Protein AF-A0A968M479-F1 (afdb_monomer)

Solvent-accessible surface area (backbone atoms only — not comparable to full-atom values): 13996 Å² total; per-residue (Å²): 108,70,64,60,54,50,51,29,62,75,61,73,45,48,60,78,54,49,51,58,53,49,48,51,56,49,46,73,64,51,78,85,56,51,74,67,57,52,49,54,53,50,51,52,52,52,53,43,51,51,50,49,62,70,37,57,86,63,42,90,54,53,74,70,47,43,50,51,51,45,53,49,45,50,49,28,36,75,69,59,30,69,79,51,29,48,38,62,49,42,49,50,53,47,54,54,70,72,57,70,92,82,65,82,79,74,77,87,57,55,58,63,55,51,48,42,52,47,53,51,46,49,52,40,47,52,48,29,67,70,70,68,47,79,69,48,58,53,41,40,29,41,36,53,15,31,52,47,22,39,50,52,50,55,52,48,48,70,75,39,70,88,73,73,43,72,68,58,51,51,50,43,37,52,50,23,37,44,50,24,42,51,64,52,48,53,53,44,42,73,72,68,48,59,60,69,60,50,51,50,54,50,52,52,42,46,52,50,32,46,51,53,33,50,52,48,49,53,52,49,57,66,59,58,44,85,91,51,97,62,68,80,59,74,61,62,58,41,50,51,50,39,52,51,34,52,59,55,35,70,67,60,130

Structure (mmCIF, N/CA/C/O backbone):
data_AF-A0A968M479-F1
#
_entry.id   AF-A0A968M479-F1
#
loop_
_atom_site.group_PDB
_atom_site.id
_atom_site.type_symbol
_atom_site.label_atom_id
_atom_site.label_alt_id
_atom_site.label_comp_id
_atom_site.label_asym_id
_atom_site.label_entity_id
_atom_site.label_seq_id
_atom_site.pdbx_PDB_ins_code
_atom_site.Cartn_x
_atom_site.Cartn_y
_atom_site.Cartn_z
_atom_site.occupancy
_atom_site.B_iso_or_equiv
_atom_site.auth_seq_id
_atom_site.auth_comp_id
_atom_site.auth_asym_id
_atom_site.auth_atom_id
_atom_site.pdbx_PDB_model_num
ATOM 1 N N . MET A 1 1 ? 22.202 -24.954 18.495 1.00 49.69 1 MET A N 1
ATOM 2 C CA . MET A 1 1 ? 22.828 -23.645 18.189 1.00 49.69 1 MET A CA 1
ATOM 3 C C . MET A 1 1 ? 23.236 -23.497 16.730 1.00 49.69 1 MET A C 1
ATOM 5 O O . MET A 1 1 ? 22.797 -22.537 16.121 1.00 49.69 1 MET A O 1
ATOM 9 N N . LEU A 1 2 ? 24.000 -24.426 16.142 1.00 41.19 2 LEU A N 1
ATOM 10 C CA . LEU A 1 2 ? 24.358 -24.362 14.713 1.00 41.19 2 LEU A CA 1
ATOM 11 C C . LEU A 1 2 ? 23.140 -24.373 13.775 1.00 41.19 2 LEU A C 1
ATOM 13 O O . LEU A 1 2 ? 23.138 -23.623 12.814 1.00 41.19 2 LEU A O 1
ATOM 17 N N . VAL A 1 3 ? 22.081 -25.127 14.095 1.00 47.94 3 VAL A N 1
ATOM 18 C CA . VAL A 1 3 ? 20.828 -25.144 13.312 1.00 47.94 3 VAL A CA 1
ATOM 19 C C . VAL A 1 3 ? 20.090 -23.799 13.365 1.00 47.94 3 VAL A C 1
ATOM 21 O O . VAL A 1 3 ? 19.712 -23.304 12.319 1.00 47.94 3 VAL A O 1
ATOM 24 N N . MET A 1 4 ? 19.994 -23.142 14.528 1.00 46.22 4 MET A N 1
ATOM 25 C CA . MET A 1 4 ? 19.415 -21.787 14.645 1.00 46.22 4 MET A CA 1
ATOM 26 C C . MET A 1 4 ? 20.274 -20.710 13.962 1.00 46.22 4 MET A C 1
ATOM 28 O O . MET A 1 4 ? 19.745 -19.750 13.412 1.00 46.22 4 MET A O 1
ATOM 32 N N . LEU A 1 5 ? 21.603 -20.860 13.976 1.00 45.34 5 LEU A N 1
ATOM 33 C CA . LEU A 1 5 ? 22.515 -20.004 13.209 1.00 45.34 5 LEU A CA 1
ATOM 34 C C . LEU A 1 5 ? 22.355 -20.230 11.699 1.00 45.34 5 LEU A C 1
ATOM 36 O O . LEU A 1 5 ? 22.373 -19.267 10.944 1.00 45.34 5 LEU A O 1
ATOM 40 N N . PHE A 1 6 ? 22.156 -21.473 11.259 1.00 42.75 6 PHE A N 1
ATOM 41 C CA . PHE A 1 6 ? 21.906 -21.814 9.856 1.00 42.75 6 PHE A CA 1
ATOM 42 C C . PHE A 1 6 ? 20.527 -21.352 9.371 1.00 42.75 6 PHE A C 1
ATOM 44 O O . PHE A 1 6 ? 20.414 -20.836 8.263 1.00 42.75 6 PHE A O 1
ATOM 51 N N . GLU A 1 7 ? 19.499 -21.472 10.206 1.00 43.00 7 GLU A N 1
ATOM 52 C CA . GLU A 1 7 ? 18.138 -20.992 9.944 1.00 43.00 7 GLU A CA 1
ATOM 53 C C . GLU A 1 7 ? 18.107 -19.453 9.906 1.00 43.00 7 GLU A C 1
ATOM 55 O O . GLU A 1 7 ? 17.615 -18.854 8.949 1.00 43.00 7 GLU A O 1
ATOM 60 N N . GLY A 1 8 ? 18.821 -18.801 10.832 1.00 40.16 8 GLY A N 1
ATOM 61 C CA . GLY A 1 8 ? 19.098 -17.365 10.787 1.00 40.16 8 GLY A CA 1
ATOM 62 C C . GLY A 1 8 ? 19.916 -16.926 9.564 1.00 40.16 8 GLY A C 1
ATOM 63 O O . GLY A 1 8 ? 19.761 -15.805 9.099 1.00 40.16 8 GLY A O 1
ATOM 64 N N . VAL A 1 9 ? 20.752 -17.778 8.971 1.00 42.38 9 VAL A N 1
ATOM 65 C CA . VAL A 1 9 ? 21.439 -17.470 7.701 1.00 42.38 9 VAL A CA 1
ATOM 66 C C . VAL A 1 9 ? 20.509 -17.671 6.495 1.00 42.38 9 VAL A C 1
ATOM 68 O O . VAL A 1 9 ? 20.614 -16.918 5.525 1.00 42.38 9 VAL A O 1
ATOM 71 N N . ALA A 1 10 ? 19.547 -18.596 6.571 1.00 44.44 10 ALA A N 1
ATOM 72 C CA . ALA A 1 10 ? 18.569 -18.860 5.514 1.00 44.44 10 ALA A CA 1
ATOM 73 C C . ALA A 1 10 ? 17.525 -17.731 5.349 1.00 44.44 10 ALA A C 1
ATOM 75 O O . ALA A 1 10 ? 17.105 -17.465 4.222 1.00 44.44 10 ALA A O 1
ATOM 76 N N . TRP A 1 11 ? 17.182 -17.005 6.425 1.00 45.50 11 TRP A N 1
ATOM 77 C CA . TRP A 1 11 ? 16.314 -15.806 6.415 1.00 45.50 11 TRP A CA 1
ATOM 78 C C . TRP A 1 11 ? 16.993 -14.511 6.936 1.00 45.50 11 TRP A C 1
ATOM 80 O O . TRP A 1 11 ? 16.339 -13.525 7.281 1.00 45.50 11 TRP A O 1
ATOM 90 N N . ARG A 1 12 ? 18.334 -14.451 6.952 1.00 55.72 12 ARG A N 1
ATOM 91 C CA . ARG A 1 12 ? 19.132 -13.286 7.422 1.00 55.72 12 ARG A CA 1
ATOM 92 C C . ARG A 1 12 ? 18.811 -12.792 8.851 1.00 55.72 12 ARG A C 1
ATOM 94 O O . ARG A 1 12 ? 19.073 -11.633 9.165 1.00 55.72 12 ARG A O 1
ATOM 101 N N . GLY A 1 13 ? 18.273 -13.643 9.723 1.00 53.41 13 GLY A N 1
ATOM 102 C CA . GLY A 1 13 ? 18.090 -13.367 11.150 1.00 53.41 13 GLY A CA 1
ATOM 103 C C . GLY A 1 13 ? 16.899 -12.468 11.477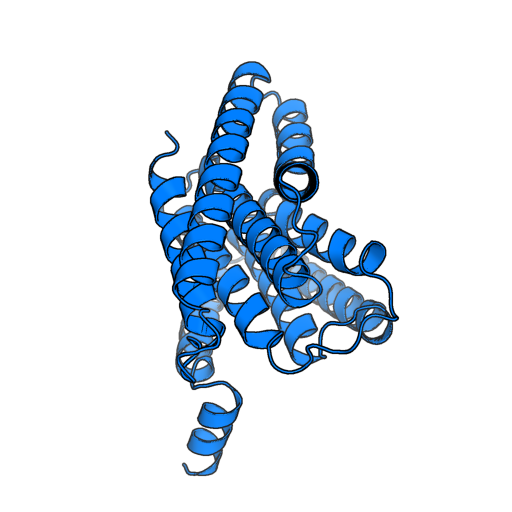 1.00 53.41 13 GLY A C 1
ATOM 104 O O . GLY A 1 13 ? 16.771 -12.044 12.624 1.00 53.41 13 GLY A O 1
ATOM 105 N N . LEU A 1 14 ? 16.025 -12.189 10.501 1.00 56.22 14 LEU A N 1
ATOM 106 C CA . LEU A 1 14 ? 14.784 -11.442 10.726 1.00 56.22 14 LEU A CA 1
ATOM 107 C C . LEU A 1 14 ? 13.873 -12.163 11.730 1.00 56.22 14 LEU A C 1
ATOM 109 O O . LEU A 1 14 ? 13.234 -11.532 12.561 1.00 56.22 14 LEU A O 1
ATOM 113 N N . ASP A 1 15 ? 13.845 -13.481 11.682 1.00 58.25 15 ASP A N 1
ATOM 114 C CA . ASP A 1 15 ? 12.973 -14.394 12.418 1.00 58.25 15 ASP A CA 1
ATOM 115 C C . ASP A 1 15 ? 13.086 -14.134 13.927 1.00 58.25 15 ASP A C 1
ATOM 117 O O . ASP A 1 15 ? 12.085 -14.040 14.631 1.00 58.25 15 ASP A O 1
ATOM 121 N N . ASN A 1 16 ? 14.305 -13.866 14.405 1.00 61.38 16 ASN A N 1
ATOM 122 C CA . ASN A 1 16 ? 14.592 -13.553 15.806 1.00 61.38 16 ASN A CA 1
ATOM 123 C C . ASN A 1 16 ? 14.039 -12.195 16.267 1.00 61.38 16 ASN A C 1
ATOM 125 O O . ASN A 1 16 ? 13.874 -11.987 17.466 1.00 61.38 16 ASN A O 1
ATOM 129 N N . LEU A 1 17 ? 13.752 -11.272 15.344 1.00 63.22 17 LEU A N 1
ATOM 130 C CA . LEU A 1 17 ? 13.090 -9.997 15.631 1.00 63.22 17 LEU A CA 1
ATOM 131 C C . LEU A 1 17 ? 11.572 -10.096 15.424 1.00 63.22 17 LEU A C 1
ATOM 133 O O . LEU A 1 17 ? 10.798 -9.603 16.242 1.00 63.22 17 LEU A O 1
ATOM 137 N N . PHE A 1 18 ? 11.141 -10.747 14.341 1.00 63.97 18 PHE A N 1
ATOM 138 C CA . PHE A 1 18 ? 9.732 -10.850 13.969 1.00 63.97 18 PHE A CA 1
ATOM 139 C C . PHE A 1 18 ? 8.947 -11.801 14.873 1.00 63.97 18 PHE A C 1
ATOM 141 O O . PHE A 1 18 ? 7.784 -11.517 15.147 1.00 63.97 18 PHE A O 1
ATOM 148 N N . ILE A 1 19 ? 9.554 -12.881 15.380 1.00 69.81 19 ILE A N 1
ATOM 149 C CA . ILE A 1 19 ? 8.864 -13.818 16.275 1.00 69.81 19 ILE A CA 1
ATOM 150 C C . ILE A 1 19 ? 8.494 -13.140 17.605 1.00 69.81 19 ILE A C 1
ATOM 152 O O . ILE A 1 19 ? 7.309 -13.162 17.935 1.00 69.81 19 ILE A O 1
ATOM 156 N N . PRO A 1 20 ? 9.404 -12.484 18.357 1.00 67.50 20 PRO A N 1
ATOM 157 C CA . PRO A 1 20 ? 9.029 -11.823 19.609 1.00 67.50 20 PRO A CA 1
ATOM 158 C C . PRO A 1 20 ? 8.087 -10.637 19.394 1.00 67.50 20 PRO A C 1
ATOM 160 O O . PRO A 1 20 ? 7.096 -10.510 20.110 1.00 67.50 20 PRO A O 1
ATOM 163 N N . LEU A 1 21 ? 8.356 -9.793 18.389 1.00 65.31 21 LEU A N 1
ATOM 164 C CA . LEU A 1 21 ? 7.539 -8.610 18.108 1.00 65.31 21 LEU A CA 1
ATOM 165 C C . LEU A 1 21 ? 6.131 -9.004 17.640 1.00 65.31 21 LEU A C 1
ATOM 167 O O . LEU A 1 21 ? 5.136 -8.483 18.137 1.00 65.31 21 LEU A O 1
ATOM 171 N N . GLY A 1 22 ? 6.049 -9.960 16.713 1.00 66.88 22 GLY A N 1
ATOM 172 C CA . GLY A 1 22 ? 4.792 -10.507 16.217 1.00 66.88 22 GLY A CA 1
ATOM 173 C C . GLY A 1 22 ? 4.012 -11.217 17.318 1.00 66.88 22 GLY A C 1
ATOM 174 O O . GLY A 1 22 ? 2.819 -10.970 17.462 1.00 66.88 22 GLY A O 1
ATOM 175 N N . SER A 1 23 ? 4.681 -12.025 18.145 1.00 71.81 23 SER A N 1
ATOM 176 C CA . SER A 1 23 ? 4.041 -12.711 19.274 1.00 71.81 23 SER A CA 1
ATOM 177 C C . SER A 1 23 ? 3.514 -11.723 20.306 1.00 71.81 23 SER A C 1
ATOM 179 O O . SER A 1 23 ? 2.381 -11.877 20.741 1.00 71.81 23 SER A O 1
ATOM 181 N N . HIS A 1 24 ? 4.277 -10.684 20.662 1.00 75.69 24 HIS A N 1
ATOM 182 C CA . HIS A 1 24 ? 3.805 -9.640 21.571 1.00 75.69 24 HIS A CA 1
ATOM 183 C C . HIS A 1 24 ? 2.602 -8.899 20.983 1.00 75.69 24 HIS A C 1
ATOM 185 O O . HIS A 1 24 ? 1.604 -8.731 21.675 1.00 75.69 24 HIS A O 1
ATOM 191 N N . LEU A 1 25 ? 2.663 -8.461 19.720 1.00 69.88 25 LEU A N 1
ATOM 192 C CA . LEU A 1 25 ? 1.545 -7.762 19.075 1.00 69.88 25 LEU A CA 1
ATOM 193 C C . LEU A 1 25 ? 0.285 -8.630 19.039 1.00 69.88 25 LEU A C 1
ATOM 195 O O . LEU A 1 25 ? -0.798 -8.143 19.345 1.00 69.88 25 LEU A O 1
ATOM 199 N N . LEU A 1 26 ? 0.428 -9.912 18.700 1.00 70.69 26 LEU A N 1
ATOM 200 C CA . LEU A 1 26 ? -0.673 -10.869 18.684 1.00 70.69 26 LEU A CA 1
ATOM 201 C C . LEU A 1 26 ? -1.215 -11.132 20.092 1.00 70.69 26 LEU A C 1
ATOM 203 O O . LEU A 1 26 ? -2.418 -11.051 20.295 1.00 70.69 26 LEU A O 1
ATOM 207 N N . LEU A 1 27 ? -0.358 -11.376 21.083 1.00 71.50 27 LEU A N 1
ATOM 208 C CA . LEU A 1 27 ? -0.775 -11.581 22.474 1.00 71.50 27 LEU A CA 1
ATOM 209 C C . LEU A 1 27 ? -1.516 -10.361 23.026 1.00 71.50 27 LEU A C 1
ATOM 211 O O . LEU A 1 27 ? -2.599 -10.516 23.579 1.00 71.50 27 LEU A O 1
ATOM 215 N N . SER A 1 28 ? -0.998 -9.151 22.804 1.00 68.94 28 SER A N 1
ATOM 216 C CA . SER A 1 28 ? -1.687 -7.907 23.174 1.00 68.94 28 SER A CA 1
ATOM 217 C C . SER A 1 28 ? -3.014 -7.721 22.439 1.00 68.94 28 SER A C 1
ATOM 219 O O . SER A 1 28 ? -3.904 -7.052 22.947 1.00 68.94 28 SER A O 1
ATOM 221 N N . LEU A 1 29 ? -3.156 -8.301 21.246 1.00 69.50 29 LEU A N 1
ATOM 222 C CA . LEU A 1 29 ? -4.406 -8.308 20.494 1.00 69.50 29 LEU A CA 1
ATOM 223 C C . LEU A 1 29 ? -5.387 -9.397 20.942 1.00 69.50 29 LEU A C 1
ATOM 225 O O . LEU A 1 29 ? -6.532 -9.307 20.527 1.00 69.50 29 LEU A O 1
ATOM 229 N N . TYR A 1 30 ? -4.973 -10.424 21.690 1.00 72.81 30 TYR A N 1
ATOM 230 C CA . TYR A 1 30 ? -5.835 -11.561 22.054 1.00 72.81 30 TYR A CA 1
ATOM 231 C C . TYR A 1 30 ? -6.173 -11.636 23.544 1.00 72.81 30 TYR A C 1
ATOM 233 O O . TYR A 1 30 ? -7.190 -12.231 23.884 1.00 72.81 30 TYR A O 1
ATOM 241 N N . LEU A 1 31 ? -5.334 -11.083 24.426 1.00 72.50 31 LEU A N 1
ATOM 242 C CA . LEU A 1 31 ? -5.439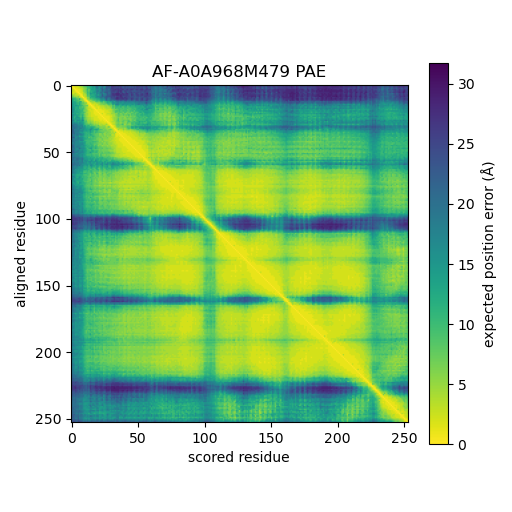 -11.300 25.874 1.00 72.50 31 LEU A CA 1
ATOM 243 C C . LEU A 1 31 ? -6.738 -10.768 26.498 1.00 72.50 31 LEU A C 1
ATOM 245 O O . LEU A 1 31 ? -7.239 -11.392 27.427 1.00 72.50 31 LEU A O 1
ATOM 249 N N . ASP A 1 32 ? -7.304 -9.693 25.948 1.00 72.00 32 ASP A N 1
ATOM 250 C CA . ASP A 1 32 ? -8.496 -9.028 26.496 1.00 72.00 32 ASP A CA 1
ATOM 251 C C . ASP A 1 32 ? -9.711 -9.084 25.547 1.00 72.00 32 ASP A C 1
ATOM 253 O O . ASP A 1 32 ? -10.695 -8.368 25.733 1.00 72.00 32 ASP A O 1
ATOM 257 N N . GLU A 1 33 ? -9.649 -9.907 24.496 1.00 75.94 33 GLU A N 1
ATOM 258 C CA . GLU A 1 33 ? -10.678 -9.923 23.454 1.00 75.94 33 GLU A CA 1
ATOM 259 C C . GLU A 1 33 ? -11.877 -10.813 23.780 1.00 75.94 33 GLU A C 1
ATOM 261 O O . GLU A 1 33 ? -11.786 -11.876 24.396 1.00 75.94 33 GLU A O 1
ATOM 266 N N . THR A 1 34 ? -13.031 -10.390 23.274 1.00 84.25 34 THR A N 1
ATOM 267 C CA . THR A 1 34 ? -14.283 -11.141 23.396 1.00 84.25 34 THR A CA 1
ATOM 268 C C . THR A 1 34 ? -14.277 -12.403 22.521 1.00 84.25 34 THR A C 1
ATOM 270 O O . THR A 1 34 ? -13.586 -12.490 21.503 1.00 84.25 34 THR A O 1
ATOM 273 N N . VAL A 1 35 ? -15.113 -13.388 22.873 1.00 83.88 35 VAL A N 1
ATOM 274 C CA . VAL A 1 35 ? -15.294 -14.628 22.085 1.00 83.88 35 VAL A CA 1
ATOM 275 C C . VAL A 1 35 ? -15.730 -14.329 20.643 1.00 83.88 35 VAL A C 1
ATOM 277 O O . VAL A 1 35 ? -15.308 -15.003 19.699 1.00 83.88 35 VAL A O 1
ATOM 280 N N . GLU A 1 36 ? -16.543 -13.288 20.453 1.00 83.62 36 GLU A N 1
ATOM 281 C CA . GLU A 1 36 ? -16.975 -12.831 19.131 1.00 83.62 36 GLU A CA 1
ATOM 282 C C . GLU A 1 36 ? -15.791 -12.325 18.296 1.00 83.62 36 GLU A C 1
ATOM 284 O O . GLU A 1 36 ? -15.600 -12.762 17.157 1.00 83.62 36 GLU A O 1
ATOM 289 N N . ALA A 1 37 ? -14.940 -11.475 18.875 1.00 79.75 37 ALA A N 1
ATOM 290 C CA . ALA A 1 37 ? -13.738 -10.990 18.207 1.00 79.75 37 ALA A CA 1
ATOM 291 C C . ALA A 1 37 ? -12.784 -12.142 17.852 1.00 79.75 37 ALA A C 1
ATOM 293 O O . ALA A 1 37 ? -12.266 -12.194 16.734 1.00 79.75 37 ALA A O 1
ATOM 294 N N . LEU A 1 38 ? -12.605 -13.121 18.745 1.00 81.81 38 LEU A N 1
ATOM 295 C CA . LEU A 1 38 ? -11.823 -14.328 18.452 1.00 81.81 38 LEU A CA 1
ATOM 296 C C . LEU A 1 38 ? -12.380 -15.111 17.253 1.00 81.81 38 LEU A C 1
ATOM 298 O O . LEU A 1 38 ? -11.609 -15.599 16.425 1.00 81.81 38 LEU A O 1
ATOM 302 N N . THR A 1 39 ? -13.705 -15.193 17.124 1.00 86.44 39 THR A N 1
ATOM 303 C CA . THR A 1 39 ? -14.368 -15.898 16.018 1.00 86.44 39 THR A CA 1
ATOM 304 C C . THR A 1 39 ? -14.092 -15.216 14.677 1.00 86.44 39 THR A C 1
ATOM 306 O O . THR A 1 39 ? -13.713 -15.885 13.712 1.00 86.44 39 THR A O 1
ATOM 309 N N . TRP A 1 40 ? -14.188 -13.884 14.612 1.00 82.56 40 TRP A N 1
ATOM 310 C CA . TRP A 1 40 ? -13.837 -13.127 13.403 1.00 82.56 40 TRP A CA 1
ATOM 311 C C . TRP A 1 40 ? -12.368 -13.285 13.018 1.00 82.56 40 TRP A C 1
ATOM 313 O O . TRP A 1 40 ? -12.040 -13.432 11.838 1.00 82.56 40 TRP A O 1
ATOM 323 N N . ARG A 1 41 ? -11.477 -13.308 14.011 1.00 81.06 41 ARG A N 1
ATOM 324 C CA . ARG A 1 41 ? -10.041 -13.508 13.794 1.00 81.06 41 ARG A CA 1
ATOM 325 C C . ARG A 1 41 ? -9.740 -14.917 13.280 1.00 81.06 41 ARG A C 1
ATOM 327 O O . ARG A 1 41 ? -8.924 -15.053 12.371 1.00 81.06 41 ARG A O 1
ATOM 334 N N . LEU A 1 42 ? -10.423 -15.943 13.794 1.00 81.06 42 LEU A N 1
ATOM 335 C CA . LEU A 1 42 ? -10.334 -17.314 13.282 1.00 81.06 42 LEU A CA 1
ATOM 336 C C . LEU A 1 42 ? -10.821 -17.396 11.831 1.00 81.06 42 LEU A C 1
ATOM 338 O O . LEU A 1 42 ? -10.131 -17.967 10.986 1.00 81.06 42 LEU A O 1
ATOM 342 N N . LEU A 1 43 ? -11.970 -16.787 11.528 1.00 87.00 43 LEU A N 1
ATOM 343 C CA . LEU A 1 43 ? -12.510 -16.738 10.171 1.00 87.00 43 LEU A CA 1
ATOM 344 C C . LEU A 1 43 ? -11.521 -16.067 9.208 1.00 87.00 43 LEU A C 1
ATOM 346 O O . LEU A 1 43 ? -11.250 -16.599 8.133 1.00 87.00 43 LEU A O 1
ATOM 350 N N . ALA A 1 44 ? -10.933 -14.937 9.608 1.00 82.25 44 ALA A N 1
ATOM 351 C CA . ALA A 1 44 ? -9.923 -14.244 8.816 1.00 82.25 44 ALA A CA 1
ATOM 352 C C . ALA A 1 44 ? -8.700 -15.135 8.539 1.00 82.25 44 ALA A C 1
ATOM 354 O O . ALA A 1 44 ? -8.229 -15.190 7.402 1.00 82.25 44 ALA A O 1
ATOM 355 N N . THR A 1 45 ? -8.225 -15.884 9.538 1.00 79.25 45 THR A N 1
ATOM 356 C CA . THR A 1 45 ? -7.135 -16.856 9.363 1.00 79.25 45 THR A CA 1
ATOM 357 C C . THR A 1 45 ? -7.513 -17.958 8.371 1.00 79.25 45 THR A C 1
ATOM 359 O O . THR A 1 45 ? -6.727 -18.269 7.478 1.00 79.25 45 THR A O 1
ATOM 362 N N . VAL A 1 46 ? -8.724 -18.518 8.465 1.00 83.06 46 VAL A N 1
ATOM 363 C CA . VAL A 1 46 ? -9.216 -19.534 7.516 1.00 83.06 46 VAL A CA 1
ATOM 364 C C . VAL A 1 46 ? -9.264 -18.976 6.092 1.00 83.06 46 VAL A C 1
ATOM 366 O O . VAL A 1 46 ? -8.759 -19.616 5.169 1.00 83.06 46 VAL A O 1
ATOM 369 N N . VAL A 1 47 ? -9.803 -17.767 5.906 1.00 86.50 47 VAL A N 1
ATOM 370 C CA . VAL A 1 47 ? -9.843 -17.083 4.602 1.00 86.50 47 VAL A CA 1
ATOM 371 C C . VAL A 1 47 ? -8.438 -16.912 4.029 1.00 86.50 47 VAL A C 1
ATOM 373 O O . VAL A 1 47 ? -8.225 -17.145 2.841 1.00 86.50 47 VAL A O 1
ATOM 376 N N . LEU A 1 48 ? -7.462 -16.565 4.864 1.00 79.69 48 LEU A N 1
ATOM 377 C CA . LEU A 1 48 ? -6.065 -16.419 4.464 1.00 79.69 48 LEU A CA 1
ATOM 378 C C . LEU A 1 48 ? -5.391 -17.727 4.069 1.00 79.69 48 LEU A C 1
ATOM 380 O O . LEU A 1 48 ? -4.649 -17.754 3.087 1.00 79.69 48 LEU A O 1
ATOM 384 N N . VAL A 1 49 ? -5.666 -18.814 4.789 1.00 75.88 49 VAL A N 1
ATOM 385 C CA . VAL A 1 49 ? -5.183 -20.149 4.418 1.00 75.88 49 VAL A CA 1
ATOM 386 C C . VAL A 1 49 ? -5.780 -20.563 3.075 1.00 75.88 49 VAL A C 1
ATOM 388 O O . VAL A 1 49 ? -5.043 -20.978 2.182 1.00 75.88 49 VAL A O 1
ATOM 391 N N . VAL A 1 50 ? -7.090 -20.388 2.881 1.00 84.75 50 VAL A N 1
ATOM 392 C CA . VAL A 1 50 ? -7.754 -20.672 1.598 1.00 84.75 50 VAL A CA 1
ATOM 393 C C . VAL A 1 50 ? -7.168 -19.811 0.479 1.00 84.75 50 VAL A C 1
ATOM 395 O O . VAL A 1 50 ? -6.846 -20.330 -0.589 1.00 84.75 50 VAL A O 1
ATOM 398 N N . PHE A 1 51 ? -6.966 -18.517 0.728 1.00 83.94 51 PHE A N 1
ATOM 399 C CA . PHE A 1 51 ? -6.319 -17.600 -0.205 1.00 83.94 51 PHE A CA 1
ATOM 400 C C . PHE A 1 51 ? -4.932 -18.108 -0.612 1.00 83.94 51 PHE A C 1
ATOM 402 O O . PHE A 1 51 ? -4.669 -18.267 -1.805 1.00 83.94 51 PHE A O 1
ATOM 409 N N . ALA A 1 52 ? -4.075 -18.440 0.359 1.00 76.56 52 ALA A N 1
ATOM 410 C CA . ALA A 1 52 ? -2.737 -18.958 0.100 1.00 76.56 52 ALA A CA 1
ATOM 411 C C . ALA A 1 52 ? -2.788 -20.267 -0.701 1.00 76.56 52 ALA A C 1
ATOM 413 O O . ALA A 1 52 ? -2.072 -20.400 -1.688 1.00 76.56 52 ALA A O 1
ATOM 414 N N . LEU A 1 53 ? -3.676 -21.203 -0.355 1.00 78.50 53 LEU A N 1
ATOM 415 C CA . LEU A 1 53 ? -3.810 -22.483 -1.058 1.00 78.50 53 LEU A CA 1
ATOM 416 C C . LEU A 1 53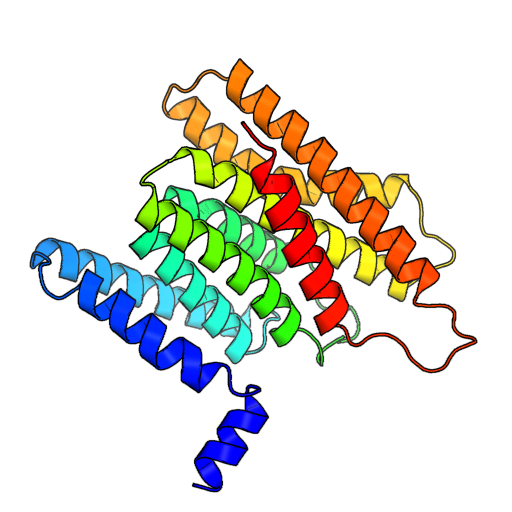 ? -4.284 -22.315 -2.505 1.00 78.50 53 LEU A C 1
ATOM 418 O O . LEU A 1 53 ? -3.699 -22.897 -3.420 1.00 78.50 53 LEU A O 1
ATOM 422 N N . VAL A 1 54 ? -5.316 -21.502 -2.742 1.00 84.44 54 VAL A N 1
ATOM 423 C CA . VAL A 1 54 ? -5.879 -21.324 -4.088 1.00 84.44 54 VAL A CA 1
ATOM 424 C C . VAL A 1 54 ? -4.916 -20.532 -4.991 1.00 84.44 54 VAL A C 1
ATOM 426 O O . VAL A 1 54 ? -4.883 -20.764 -6.209 1.00 84.44 54 VAL A O 1
ATOM 429 N N . TRP A 1 55 ? -4.092 -19.650 -4.407 1.00 79.75 55 TRP A N 1
ATOM 430 C CA . TRP A 1 55 ? -3.094 -18.853 -5.127 1.00 79.75 55 TRP A CA 1
ATOM 431 C C . TRP A 1 55 ? -1.696 -19.475 -5.163 1.00 79.75 55 TRP A C 1
ATOM 433 O O . TRP A 1 55 ? -0.875 -19.018 -5.960 1.00 79.75 55 TRP A O 1
ATOM 443 N N . ARG A 1 56 ? -1.441 -20.566 -4.431 1.00 74.06 56 ARG A N 1
ATOM 444 C CA . ARG A 1 56 ? -0.172 -21.311 -4.466 1.00 74.06 56 ARG A CA 1
ATOM 445 C C . ARG A 1 56 ? 0.209 -21.745 -5.880 1.00 74.06 56 ARG A C 1
ATOM 447 O O . ARG A 1 56 ? 1.324 -21.522 -6.321 1.00 74.06 56 ARG A O 1
ATOM 454 N N . GLY A 1 57 ? -0.750 -22.283 -6.634 1.00 67.50 57 GLY A N 1
ATOM 455 C CA . GLY A 1 57 ? -0.543 -22.685 -8.033 1.00 67.50 57 GLY A CA 1
ATOM 456 C C . GLY A 1 57 ? -0.794 -21.581 -9.070 1.00 67.50 57 GLY A C 1
ATOM 457 O O . GLY A 1 57 ? -0.602 -21.801 -10.267 1.00 67.50 57 GLY A O 1
ATOM 458 N N . ARG A 1 58 ? -1.281 -20.405 -8.649 1.00 71.00 58 ARG A N 1
ATOM 459 C CA . ARG A 1 58 ? -1.686 -19.314 -9.560 1.00 71.00 58 ARG A CA 1
ATOM 460 C C . ARG A 1 58 ? -0.767 -18.096 -9.507 1.00 71.00 58 ARG A C 1
ATOM 462 O O . ARG A 1 58 ? -0.679 -17.383 -10.505 1.00 71.00 58 ARG A O 1
ATOM 469 N N . SER A 1 59 ? -0.090 -17.862 -8.386 1.00 67.31 59 SER A N 1
ATOM 470 C CA . SER A 1 59 ? 0.857 -16.761 -8.204 1.00 67.31 59 SER A CA 1
ATOM 471 C C . SER A 1 59 ? 2.278 -17.171 -8.624 1.00 67.31 59 SER A C 1
ATOM 473 O O . SER A 1 59 ? 2.588 -18.353 -8.725 1.00 67.31 59 SER A O 1
ATOM 475 N N . ARG A 1 60 ? 3.145 -16.192 -8.918 1.00 64.06 60 ARG A N 1
ATOM 476 C CA . ARG A 1 60 ? 4.589 -16.420 -9.165 1.00 64.06 60 ARG A CA 1
ATOM 477 C C . ARG A 1 60 ? 5.469 -16.088 -7.973 1.00 64.06 60 ARG A C 1
ATOM 479 O O . ARG A 1 60 ? 6.688 -15.986 -8.110 1.00 64.06 60 ARG A O 1
ATOM 486 N N . LE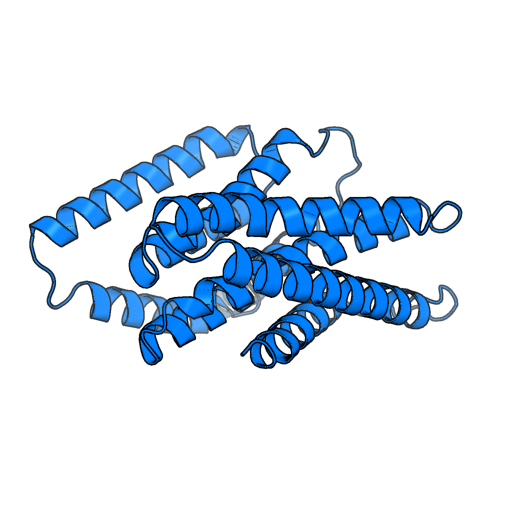U A 1 61 ? 4.839 -15.822 -6.839 1.00 65.69 61 LEU A N 1
ATOM 487 C CA . LEU A 1 61 ? 5.558 -15.695 -5.593 1.00 65.69 61 LEU A CA 1
ATOM 488 C C . LEU A 1 61 ? 6.015 -17.098 -5.206 1.00 65.69 61 LEU A C 1
ATOM 490 O O . LEU A 1 61 ? 5.258 -18.053 -5.353 1.00 65.69 61 LEU A O 1
ATOM 494 N N . ASP A 1 62 ? 7.259 -17.206 -4.753 1.00 68.94 62 ASP A N 1
ATOM 495 C CA . ASP A 1 62 ? 7.715 -18.414 -4.074 1.00 68.94 62 ASP A CA 1
ATOM 496 C C . ASP A 1 62 ? 6.813 -18.688 -2.857 1.00 68.94 62 ASP A C 1
ATOM 498 O O . ASP A 1 62 ? 6.240 -17.742 -2.301 1.00 68.94 62 ASP A O 1
ATOM 502 N N . ASP A 1 63 ? 6.697 -19.948 -2.433 1.00 70.25 63 ASP A N 1
ATOM 503 C CA . ASP A 1 63 ? 5.793 -20.378 -1.355 1.00 70.25 63 ASP A CA 1
ATOM 504 C C . ASP A 1 63 ? 6.003 -19.512 -0.091 1.00 70.25 63 ASP A C 1
ATOM 506 O O . ASP A 1 63 ? 5.038 -19.064 0.533 1.00 70.25 63 ASP A O 1
ATOM 510 N N . GLY A 1 64 ? 7.257 -19.157 0.226 1.00 69.00 64 GLY A N 1
ATOM 511 C CA . GLY A 1 64 ? 7.592 -18.257 1.336 1.00 69.00 64 GLY A CA 1
ATOM 512 C C . GLY A 1 64 ? 7.165 -16.795 1.130 1.00 69.00 64 GLY A C 1
ATOM 513 O O . GLY A 1 64 ? 6.709 -16.140 2.067 1.00 69.00 64 GLY A O 1
ATOM 514 N N . ALA A 1 65 ? 7.251 -16.266 -0.093 1.00 71.94 65 ALA A N 1
ATOM 515 C CA . ALA A 1 65 ? 6.808 -14.904 -0.398 1.00 71.94 65 ALA A CA 1
ATOM 516 C C . ALA A 1 65 ? 5.275 -14.792 -0.412 1.00 71.94 65 ALA A C 1
ATOM 518 O O . ALA A 1 65 ? 4.734 -13.776 0.026 1.00 71.94 65 ALA A O 1
ATOM 519 N N . LEU A 1 66 ? 4.574 -15.835 -0.867 1.00 76.25 66 LEU A N 1
ATOM 520 C CA . LEU A 1 66 ? 3.116 -15.912 -0.795 1.00 76.25 66 LEU A CA 1
ATOM 521 C C . LEU A 1 66 ? 2.640 -15.957 0.662 1.00 76.25 66 LEU A C 1
ATOM 523 O O . LEU A 1 66 ? 1.721 -15.221 1.022 1.00 76.25 66 LEU A O 1
ATOM 527 N N . LEU A 1 67 ? 3.307 -16.753 1.506 1.00 75.88 67 LEU A N 1
ATOM 528 C CA . LEU A 1 67 ? 3.042 -16.792 2.944 1.00 75.88 67 LEU A CA 1
ATOM 529 C C . LEU A 1 67 ? 3.301 -15.427 3.600 1.00 75.88 67 LEU A C 1
ATOM 531 O O . LEU A 1 67 ? 2.482 -14.965 4.388 1.00 75.88 67 LEU A O 1
ATOM 535 N N . GLY A 1 68 ? 4.393 -14.748 3.236 1.00 77.56 68 GLY A N 1
ATOM 536 C CA . GLY A 1 68 ? 4.707 -13.406 3.734 1.00 77.56 68 GLY A CA 1
ATOM 537 C C . GLY A 1 68 ? 3.653 -12.359 3.358 1.00 77.56 68 GLY A C 1
ATOM 538 O O . GLY A 1 68 ? 3.252 -11.561 4.202 1.00 77.56 68 GLY A O 1
ATOM 539 N N . VAL A 1 69 ? 3.150 -12.384 2.118 1.00 81.44 69 VAL A N 1
ATOM 540 C CA . VAL A 1 69 ? 2.054 -11.500 1.680 1.00 81.44 69 VAL A CA 1
ATOM 541 C C . VAL A 1 69 ? 0.754 -11.821 2.414 1.00 81.44 69 VAL A C 1
ATOM 543 O O . VAL A 1 69 ? 0.065 -10.901 2.851 1.00 81.44 69 VAL A O 1
ATOM 546 N N . ALA A 1 70 ? 0.430 -13.105 2.583 1.00 83.12 70 ALA A N 1
ATOM 547 C CA . ALA A 1 70 ? -0.737 -13.534 3.345 1.00 83.12 70 ALA A CA 1
ATOM 548 C C . ALA A 1 70 ? -0.643 -13.047 4.804 1.00 83.12 70 ALA A C 1
ATOM 550 O O . ALA A 1 70 ? -1.543 -12.368 5.295 1.00 83.12 70 ALA A O 1
ATOM 551 N N . LEU A 1 71 ? 0.481 -13.297 5.474 1.00 81.00 71 LEU A N 1
ATOM 552 C CA . LEU A 1 71 ? 0.709 -12.862 6.851 1.00 81.00 71 LEU A CA 1
ATOM 553 C C . LEU A 1 71 ? 0.649 -11.336 6.992 1.00 81.00 71 LEU A C 1
ATOM 555 O O . LEU A 1 71 ? 0.054 -10.823 7.938 1.00 81.00 71 LEU A O 1
ATOM 559 N N . PHE A 1 72 ? 1.212 -10.595 6.037 1.00 86.19 72 PHE A N 1
ATOM 560 C CA . PHE A 1 72 ? 1.088 -9.143 6.023 1.00 86.19 72 PHE A CA 1
ATOM 561 C C . PHE A 1 72 ? -0.368 -8.689 5.854 1.00 86.19 72 PHE A C 1
ATOM 563 O O . PHE A 1 72 ? -0.812 -7.799 6.573 1.00 86.19 72 PHE A O 1
ATOM 570 N N . GLY A 1 73 ? -1.126 -9.316 4.949 1.00 88.38 73 GLY A N 1
ATOM 571 C CA . GLY A 1 73 ? -2.554 -9.049 4.769 1.00 88.38 73 GLY A CA 1
ATOM 572 C C . GLY A 1 73 ? -3.362 -9.315 6.041 1.00 88.38 73 GLY A C 1
ATOM 573 O O . GLY A 1 73 ? -4.209 -8.502 6.406 1.00 88.38 73 GLY A O 1
ATOM 574 N N . TYR A 1 74 ? -3.043 -10.393 6.766 1.00 84.81 74 TYR A N 1
ATOM 575 C CA . TYR A 1 74 ? -3.604 -10.657 8.093 1.00 84.81 74 TYR A CA 1
ATOM 576 C C . TYR A 1 74 ? -3.323 -9.504 9.050 1.00 84.81 74 TYR A C 1
ATOM 578 O O . TYR A 1 74 ? -4.248 -8.941 9.625 1.00 84.81 74 TYR A O 1
ATOM 586 N N . GLY A 1 75 ? -2.051 -9.116 9.182 1.00 85.06 75 GLY A N 1
ATOM 587 C CA . GLY A 1 75 ? -1.637 -8.021 10.054 1.00 85.06 75 GLY A CA 1
ATOM 588 C C . GLY A 1 75 ? -2.326 -6.705 9.699 1.00 85.06 75 GLY A C 1
ATOM 589 O O . GLY A 1 75 ? -2.833 -6.031 10.588 1.00 85.06 75 GLY A O 1
ATOM 590 N N . ALA A 1 76 ? -2.420 -6.365 8.412 1.00 89.88 76 ALA A N 1
ATOM 591 C CA . ALA A 1 76 ? -3.111 -5.166 7.945 1.00 89.88 76 ALA A CA 1
ATOM 592 C C . ALA A 1 76 ? -4.598 -5.177 8.327 1.00 89.88 76 ALA A C 1
ATOM 594 O O . ALA A 1 76 ? -5.100 -4.180 8.842 1.00 89.88 76 ALA A O 1
ATOM 595 N N . LEU A 1 77 ? -5.279 -6.313 8.150 1.00 89.38 77 LEU A N 1
ATOM 596 C CA . LEU A 1 77 ? -6.682 -6.462 8.530 1.00 89.38 77 LEU A CA 1
ATOM 597 C C . LEU A 1 77 ? -6.881 -6.405 10.052 1.00 89.38 77 LEU A C 1
ATOM 599 O O . LEU A 1 77 ? -7.817 -5.762 10.511 1.00 89.38 77 LEU A O 1
ATOM 603 N N . MET A 1 78 ? -6.013 -7.050 10.833 1.00 85.12 78 MET A N 1
ATOM 604 C CA . MET A 1 78 ? -6.149 -7.131 12.293 1.00 85.12 78 MET A CA 1
ATOM 605 C C . MET A 1 78 ? -5.729 -5.850 13.018 1.00 85.12 78 MET A C 1
ATOM 607 O O . MET A 1 78 ? -6.287 -5.529 14.062 1.00 85.12 78 MET A O 1
ATOM 611 N N . LEU A 1 79 ? -4.723 -5.140 12.502 1.00 85.75 79 LEU A N 1
ATOM 612 C CA . LEU A 1 79 ? -4.195 -3.920 13.118 1.00 85.75 79 LEU A CA 1
ATOM 613 C C . LEU A 1 79 ? -4.895 -2.669 12.584 1.00 85.75 79 LEU A C 1
ATOM 615 O O . LEU A 1 79 ? -5.193 -1.763 13.353 1.00 85.75 79 LEU A O 1
ATOM 619 N N . GLY A 1 80 ? -5.120 -2.603 11.272 1.00 86.56 80 GLY A N 1
ATOM 620 C CA . GLY A 1 80 ? -5.690 -1.435 10.601 1.00 86.56 80 GLY A CA 1
ATOM 621 C C . GLY A 1 80 ? -7.189 -1.543 10.318 1.00 86.56 80 GLY A C 1
ATOM 622 O O . GLY A 1 80 ? -7.867 -0.533 10.135 1.00 86.56 80 GLY A O 1
ATOM 623 N N . GLY A 1 81 ? -7.726 -2.759 10.259 1.00 88.88 81 GLY A N 1
ATOM 624 C CA . GLY A 1 81 ? -9.060 -3.010 9.729 1.00 88.88 81 GLY A CA 1
ATOM 625 C C . GLY A 1 81 ? -9.074 -3.113 8.202 1.00 88.88 81 GLY A C 1
ATOM 626 O O . GLY A 1 81 ? -8.052 -3.037 7.514 1.00 88.88 81 GLY A O 1
ATOM 627 N N . TRP A 1 82 ? -10.273 -3.286 7.648 1.00 89.06 82 TRP A N 1
ATOM 628 C CA . TRP A 1 82 ? -10.457 -3.538 6.220 1.00 89.06 82 TRP A CA 1
ATOM 629 C C . TRP A 1 82 ? -9.902 -2.441 5.280 1.00 89.06 82 TRP A C 1
ATOM 631 O O . TRP A 1 82 ? -9.409 -2.824 4.216 1.00 89.06 82 TRP A O 1
ATOM 641 N N . PRO A 1 83 ? -9.866 -1.127 5.623 1.00 89.62 83 PRO A N 1
ATOM 642 C CA . PRO A 1 83 ? -9.327 -0.116 4.712 1.00 89.62 83 PRO A CA 1
ATOM 643 C C . PRO A 1 83 ? -7.831 -0.293 4.419 1.00 89.62 83 PRO A C 1
ATOM 645 O O . PRO A 1 83 ? -7.352 0.034 3.336 1.00 89.62 83 PRO A O 1
ATOM 648 N N . TRP A 1 84 ? -7.084 -0.860 5.366 1.00 92.06 84 TRP A N 1
ATOM 649 C CA . TRP A 1 84 ? -5.642 -1.069 5.241 1.00 92.06 84 TRP A CA 1
ATOM 650 C C . TRP A 1 84 ? -5.296 -2.301 4.407 1.00 92.06 84 TRP A C 1
ATOM 652 O O . TRP A 1 84 ? -4.192 -2.400 3.880 1.00 92.06 84 TRP A O 1
ATOM 662 N N . LEU A 1 85 ? -6.245 -3.225 4.235 1.00 91.31 85 LEU A N 1
ATOM 663 C CA . LEU A 1 85 ? -6.080 -4.402 3.385 1.00 91.31 85 LEU A CA 1
ATOM 664 C C . LEU A 1 85 ? -6.223 -4.071 1.891 1.00 91.31 85 LEU A C 1
ATOM 666 O O . LEU A 1 85 ? -5.697 -4.795 1.048 1.00 91.31 85 LEU A O 1
ATOM 670 N N . ILE A 1 86 ? -6.910 -2.980 1.547 1.00 90.31 86 ILE A N 1
ATOM 671 C CA . ILE A 1 86 ? -7.262 -2.654 0.159 1.00 90.31 86 ILE A CA 1
ATOM 672 C C . ILE A 1 86 ? -6.017 -2.493 -0.715 1.00 90.31 86 ILE A C 1
ATOM 674 O O . ILE A 1 86 ? -5.921 -3.117 -1.769 1.00 90.31 86 ILE A O 1
ATOM 678 N N . THR A 1 87 ? -5.060 -1.675 -0.276 1.00 89.44 87 THR A N 1
ATOM 679 C CA . THR A 1 87 ? -3.836 -1.374 -1.029 1.00 89.44 87 THR A CA 1
ATOM 680 C C . THR A 1 87 ? -2.964 -2.611 -1.282 1.00 89.44 87 THR A C 1
ATOM 682 O O . THR A 1 87 ? -2.602 -2.857 -2.434 1.00 89.44 87 THR A O 1
ATOM 685 N N . PRO A 1 88 ? -2.601 -3.434 -0.276 1.00 89.62 88 PRO A N 1
ATOM 686 C CA . PRO A 1 88 ? -1.823 -4.639 -0.546 1.00 89.62 88 PRO A CA 1
ATOM 687 C C . PRO A 1 88 ? -2.602 -5.656 -1.384 1.00 89.62 88 PRO A C 1
ATOM 689 O O . PRO A 1 88 ? -2.003 -6.331 -2.223 1.00 89.62 88 PRO A O 1
ATOM 692 N N . LEU A 1 89 ? -3.927 -5.743 -1.217 1.00 88.38 89 LEU A N 1
ATOM 693 C CA . LEU A 1 89 ? -4.760 -6.640 -2.011 1.00 88.38 89 LEU A CA 1
ATOM 694 C C . LEU A 1 89 ? -4.825 -6.207 -3.482 1.00 88.38 89 LEU A C 1
ATOM 696 O O . LEU A 1 89 ? -4.652 -7.048 -4.364 1.00 88.38 89 LEU A O 1
ATOM 700 N N . SER A 1 90 ? -5.016 -4.915 -3.765 1.00 87.62 90 SER A N 1
ATOM 701 C CA . SER A 1 90 ? -5.056 -4.395 -5.138 1.00 87.62 90 SER A CA 1
ATOM 702 C C . SER A 1 90 ? -3.737 -4.652 -5.865 1.00 87.62 90 SER A C 1
ATOM 704 O O . SER A 1 90 ? -3.730 -5.109 -7.011 1.00 87.62 90 SER A O 1
ATOM 706 N N . LEU A 1 91 ? -2.613 -4.458 -5.175 1.00 83.75 91 LEU A N 1
ATOM 707 C CA . LEU A 1 91 ? -1.285 -4.745 -5.706 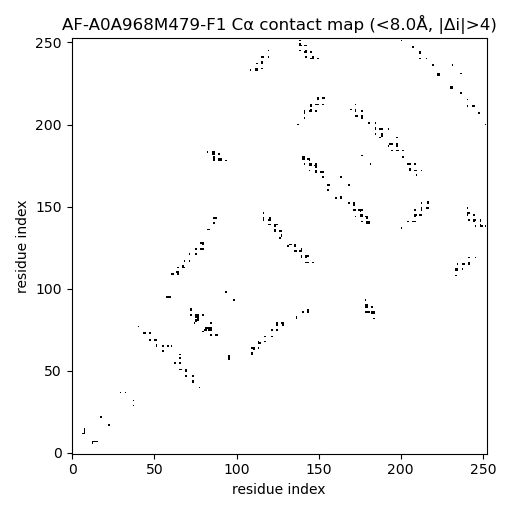1.00 83.75 91 LEU A CA 1
ATOM 708 C C . LEU A 1 91 ? -1.044 -6.232 -5.940 1.00 83.75 91 LEU A C 1
ATOM 710 O O . LEU A 1 91 ? -0.493 -6.604 -6.979 1.00 83.75 91 LEU A O 1
ATOM 714 N N . PHE A 1 92 ? -1.461 -7.084 -5.006 1.00 84.12 92 PHE A N 1
ATOM 715 C CA . PHE A 1 92 ? -1.349 -8.526 -5.169 1.00 84.12 92 PHE A CA 1
ATOM 716 C C . PHE A 1 92 ? -2.148 -9.010 -6.385 1.00 84.12 92 PHE A C 1
ATOM 718 O O . PHE A 1 92 ? -1.601 -9.704 -7.244 1.00 84.12 92 PHE A O 1
ATOM 725 N N . LEU A 1 93 ? -3.414 -8.597 -6.501 1.00 82.94 93 LEU A N 1
ATOM 726 C CA . LEU A 1 93 ? -4.275 -8.957 -7.630 1.00 82.94 93 LEU A CA 1
ATOM 727 C C . LEU A 1 93 ? -3.695 -8.459 -8.954 1.00 82.94 93 LEU A C 1
ATOM 729 O O . LEU A 1 93 ? -3.631 -9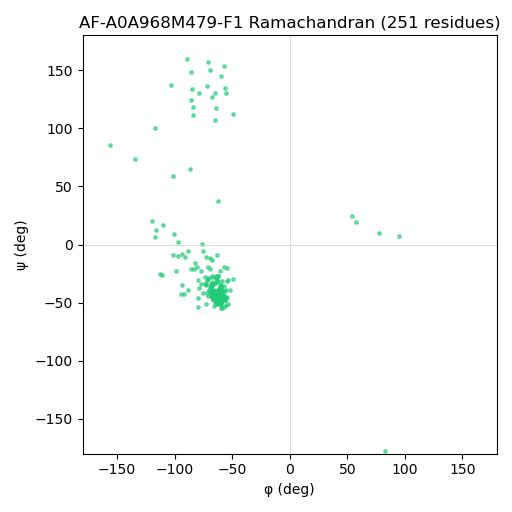.212 -9.928 1.00 82.94 93 LEU A O 1
ATOM 733 N N . PHE A 1 94 ? -3.182 -7.228 -8.977 1.00 81.69 94 PHE A N 1
ATOM 734 C CA . PHE A 1 94 ? -2.517 -6.694 -10.157 1.00 81.69 94 PHE A CA 1
ATOM 735 C C . PHE A 1 94 ? -1.287 -7.511 -10.551 1.00 81.69 94 PHE A C 1
ATOM 737 O O . PHE A 1 94 ? -1.102 -7.822 -11.729 1.00 81.69 94 PHE A O 1
ATOM 744 N N . HIS A 1 95 ? -0.461 -7.902 -9.578 1.00 75.69 95 HIS A N 1
ATOM 745 C CA . HIS A 1 95 ? 0.713 -8.720 -9.851 1.00 75.69 95 HIS A CA 1
ATOM 746 C C . HIS A 1 95 ? 0.328 -10.091 -10.428 1.00 75.69 95 HIS A C 1
ATOM 748 O O . HIS A 1 95 ? 0.975 -10.558 -11.372 1.00 75.69 95 HIS A O 1
ATOM 754 N N . VAL A 1 96 ? -0.721 -10.718 -9.892 1.00 73.81 96 VAL A N 1
ATOM 755 C CA . VAL A 1 96 ? -1.208 -12.027 -10.349 1.00 73.81 96 VAL A CA 1
ATOM 756 C C . VAL A 1 96 ? -1.775 -11.955 -11.770 1.00 73.81 96 VAL A C 1
ATOM 758 O O . VAL A 1 96 ? -1.519 -12.861 -12.562 1.00 73.81 96 VAL A O 1
ATOM 761 N N . TRP A 1 97 ? -2.514 -10.897 -12.114 1.00 72.50 97 TRP A N 1
ATOM 762 C CA . TRP A 1 97 ? -3.219 -10.807 -13.398 1.00 72.50 97 TRP A CA 1
ATOM 763 C C . TRP A 1 97 ? -2.398 -10.207 -14.540 1.00 72.50 97 TRP A C 1
ATOM 765 O O . TRP A 1 97 ? -2.490 -10.687 -15.667 1.00 72.50 97 TRP A O 1
ATOM 775 N N . PHE A 1 98 ? -1.593 -9.175 -14.280 1.00 67.00 98 PHE A N 1
ATOM 776 C CA . PHE A 1 98 ? -0.991 -8.371 -15.352 1.00 67.00 98 PHE A CA 1
ATOM 777 C C . PHE A 1 98 ? 0.472 -8.693 -15.649 1.00 67.00 98 PHE A C 1
ATOM 779 O O . PHE A 1 98 ? 1.013 -8.211 -16.643 1.00 67.00 98 PHE A O 1
ATOM 786 N N . TRP A 1 99 ? 1.138 -9.515 -14.837 1.00 63.62 99 TRP A N 1
ATOM 787 C CA . TRP A 1 99 ? 2.485 -9.971 -15.170 1.00 63.62 99 TRP A CA 1
ATOM 788 C C . TRP A 1 99 ? 2.376 -11.224 -16.074 1.00 63.62 99 TRP A C 1
ATOM 790 O O . TRP A 1 99 ? 1.767 -12.204 -15.636 1.00 63.62 99 TRP A O 1
ATOM 800 N N . PRO A 1 100 ? 2.974 -11.273 -17.293 1.00 50.53 100 PRO A N 1
ATOM 801 C CA . PRO A 1 100 ? 2.885 -12.406 -18.246 1.00 50.53 100 PRO A CA 1
ATOM 802 C C . PRO A 1 100 ? 3.913 -13.523 -17.987 1.00 50.53 100 PRO A C 1
ATOM 804 O O . PRO A 1 100 ? 5.071 -13.223 -17.667 1.00 50.53 100 PRO A O 1
ATOM 807 N N . ARG A 1 101 ? 3.475 -14.802 -17.999 1.00 51.28 101 ARG A N 1
ATOM 808 C CA . ARG A 1 101 ? 4.203 -15.998 -17.481 1.00 51.28 101 ARG A CA 1
ATOM 809 C C . ARG A 1 101 ? 5.611 -16.207 -18.060 1.00 51.28 101 ARG A C 1
ATOM 811 O O . ARG A 1 101 ? 6.433 -16.831 -17.402 1.00 51.28 101 ARG A O 1
ATOM 818 N N . SER A 1 102 ? 5.901 -15.606 -19.208 1.00 41.53 102 SER A N 1
ATOM 819 C CA . SER A 1 102 ? 7.026 -15.955 -20.082 1.00 41.53 102 SER A CA 1
ATOM 820 C C . SER A 1 102 ? 8.303 -15.110 -19.927 1.00 41.53 102 SER A C 1
ATOM 822 O O . SER A 1 102 ? 9.248 -15.323 -20.678 1.00 41.53 102 SER A O 1
ATOM 824 N N . ALA A 1 103 ? 8.367 -14.141 -19.005 1.00 48.16 103 ALA A N 1
ATOM 825 C CA . ALA A 1 103 ? 9.594 -13.360 -18.791 1.00 48.16 103 ALA A CA 1
ATOM 826 C C . ALA A 1 103 ? 10.621 -14.163 -17.956 1.00 48.16 103 ALA A C 1
ATOM 828 O O . ALA A 1 103 ? 10.236 -14.668 -16.896 1.00 48.16 103 ALA A O 1
ATOM 829 N N . PRO A 1 104 ? 11.898 -14.271 -18.385 1.00 45.97 104 PRO A N 1
ATOM 830 C CA . PRO A 1 104 ? 12.905 -15.068 -17.693 1.00 45.97 104 PRO A CA 1
ATOM 831 C C . PRO A 1 104 ? 13.037 -14.647 -16.227 1.00 45.97 104 PRO A C 1
ATOM 833 O O . PRO A 1 104 ? 13.135 -13.462 -15.899 1.00 45.97 104 PRO A O 1
ATOM 836 N N . GLN A 1 105 ? 12.992 -15.649 -15.354 1.00 46.81 105 GLN A N 1
ATOM 837 C CA . GLN A 1 105 ? 13.061 -15.547 -13.903 1.00 46.81 105 GLN A CA 1
ATOM 838 C C . GLN A 1 105 ? 14.228 -14.669 -13.434 1.00 46.81 105 GLN A C 1
ATOM 840 O O . GLN A 1 105 ? 15.384 -15.074 -13.464 1.00 46.81 105 GLN A O 1
ATOM 845 N N . VAL A 1 106 ? 13.913 -13.512 -12.852 1.00 47.38 106 VAL A N 1
ATOM 846 C CA . VAL A 1 106 ? 14.774 -12.907 -11.825 1.00 47.38 106 VAL A CA 1
ATOM 847 C C . VAL A 1 106 ? 14.352 -13.520 -10.484 1.00 47.38 106 VAL A C 1
ATOM 849 O O . VAL A 1 106 ? 13.757 -12.844 -9.643 1.00 47.38 106 VAL A O 1
ATOM 852 N N . SER A 1 107 ? 14.560 -14.834 -10.334 1.00 45.62 107 SER A N 1
ATOM 853 C CA . SER A 1 107 ? 14.085 -15.654 -9.204 1.00 45.62 107 SER A CA 1
ATOM 854 C C . SER A 1 107 ? 14.874 -15.464 -7.906 1.00 45.62 107 SER A C 1
ATOM 856 O O . SER A 1 107 ? 14.455 -15.973 -6.877 1.00 45.62 107 SER A O 1
ATOM 858 N N . ILE A 1 108 ? 15.969 -14.701 -7.903 1.00 42.16 108 ILE A N 1
ATOM 859 C CA . ILE A 1 108 ? 16.885 -14.640 -6.746 1.00 42.16 108 ILE A CA 1
ATOM 860 C C . ILE A 1 108 ? 16.615 -13.420 -5.829 1.00 42.16 108 ILE A C 1
ATOM 862 O O . ILE A 1 108 ? 17.073 -13.376 -4.695 1.00 42.16 108 ILE A O 1
ATOM 866 N N . ASP A 1 109 ? 15.773 -12.463 -6.249 1.00 52.47 109 ASP A N 1
ATOM 867 C CA . ASP A 1 109 ? 15.570 -11.182 -5.537 1.00 52.47 109 ASP A CA 1
ATOM 868 C C . ASP A 1 109 ? 14.134 -10.951 -5.007 1.00 52.47 109 ASP A C 1
ATOM 870 O O . ASP A 1 109 ? 13.793 -9.846 -4.578 1.00 52.47 109 ASP A O 1
ATOM 874 N N . THR A 1 110 ? 13.222 -11.927 -5.085 1.00 62.06 110 THR A N 1
ATOM 875 C CA . THR A 1 110 ? 11.784 -11.703 -4.796 1.00 62.06 110 THR A CA 1
ATOM 876 C C . THR A 1 110 ? 11.496 -11.488 -3.308 1.00 62.06 110 THR A C 1
ATOM 878 O O . THR A 1 110 ? 10.764 -10.560 -2.967 1.00 62.06 110 THR A O 1
ATOM 881 N N . ILE A 1 111 ? 12.129 -12.260 -2.421 1.00 63.38 111 ILE A N 1
ATOM 882 C CA . ILE A 1 111 ? 11.909 -12.164 -0.969 1.00 63.38 111 ILE A CA 1
ATOM 883 C C . ILE A 1 111 ? 12.364 -10.801 -0.409 1.00 63.38 111 ILE A C 1
ATOM 885 O O . ILE A 1 111 ? 11.542 -10.135 0.218 1.00 63.38 111 ILE A O 1
ATOM 889 N N . PRO A 1 112 ? 13.586 -10.289 -0.688 1.00 66.00 112 PRO A N 1
ATOM 890 C CA . PRO A 1 112 ? 13.997 -8.968 -0.199 1.00 66.00 112 PRO A CA 1
ATOM 891 C C . PRO A 1 112 ? 13.092 -7.825 -0.682 1.00 66.00 112 PRO A C 1
ATOM 893 O O . PRO A 1 112 ? 12.858 -6.872 0.057 1.00 66.00 112 PRO A O 1
ATOM 896 N N . ARG A 1 113 ? 12.562 -7.919 -1.912 1.00 66.88 113 ARG A N 1
ATOM 897 C CA . ARG A 1 113 ? 11.640 -6.925 -2.494 1.00 66.88 113 ARG A CA 1
ATOM 898 C C . ARG A 1 113 ? 10.299 -6.884 -1.767 1.00 66.88 113 ARG A C 1
ATOM 900 O O . ARG A 1 113 ? 9.814 -5.802 -1.433 1.00 66.88 113 ARG A O 1
ATOM 907 N N . VAL A 1 114 ? 9.723 -8.057 -1.511 1.00 71.69 114 VAL A N 1
ATOM 908 C CA . VAL A 1 114 ? 8.488 -8.180 -0.729 1.00 71.69 114 VAL A CA 1
ATOM 909 C C . VAL A 1 114 ? 8.731 -7.693 0.696 1.00 71.69 114 VAL A C 1
ATOM 911 O O . VAL A 1 114 ? 7.978 -6.852 1.171 1.00 71.69 114 VAL A O 1
ATOM 914 N N . LEU A 1 115 ? 9.824 -8.119 1.335 1.00 72.75 115 LEU A N 1
ATOM 915 C CA . LEU A 1 115 ? 10.167 -7.712 2.698 1.00 72.75 115 LEU A CA 1
ATOM 916 C C . LEU A 1 115 ? 10.323 -6.199 2.850 1.00 72.75 115 LEU A C 1
ATOM 918 O O . LEU A 1 115 ? 9.781 -5.646 3.794 1.00 72.75 115 LEU A O 1
ATOM 922 N N . ALA A 1 116 ? 10.997 -5.506 1.932 1.00 74.88 116 ALA A N 1
ATOM 923 C CA . ALA A 1 116 ? 11.126 -4.047 2.015 1.00 74.88 116 ALA A CA 1
ATOM 924 C C . ALA A 1 116 ? 9.766 -3.330 1.954 1.00 74.88 116 ALA A C 1
ATOM 926 O O . ALA A 1 116 ? 9.504 -2.386 2.703 1.00 74.88 116 ALA A O 1
ATOM 927 N N . THR A 1 117 ? 8.870 -3.838 1.107 1.00 79.94 117 THR A N 1
ATOM 928 C CA . THR A 1 117 ? 7.510 -3.308 0.979 1.00 79.94 117 THR A CA 1
ATOM 929 C C . THR A 1 117 ? 6.696 -3.603 2.246 1.00 79.94 117 THR A C 1
ATOM 931 O O . THR A 1 117 ? 6.042 -2.714 2.786 1.00 79.94 117 THR A O 1
ATOM 934 N N . VAL A 1 118 ? 6.799 -4.829 2.768 1.00 82.38 118 VAL A N 1
ATOM 935 C CA . VAL A 1 118 ? 6.150 -5.276 4.009 1.00 82.38 118 VAL A CA 1
ATOM 936 C C . VAL A 1 118 ? 6.641 -4.475 5.212 1.00 82.38 118 VAL A C 1
ATOM 938 O O . VAL A 1 118 ? 5.814 -3.985 5.967 1.00 82.38 118 VAL A O 1
ATOM 941 N N . ILE A 1 119 ? 7.951 -4.274 5.375 1.00 80.88 119 ILE A N 1
ATOM 942 C CA . ILE A 1 119 ? 8.533 -3.488 6.476 1.00 80.88 119 ILE A CA 1
ATOM 943 C C . ILE A 1 119 ? 7.987 -2.059 6.459 1.00 80.88 119 ILE A C 1
ATOM 945 O O . ILE A 1 119 ? 7.582 -1.543 7.499 1.00 80.88 119 ILE A O 1
ATOM 949 N N . THR A 1 120 ? 7.910 -1.441 5.278 1.00 84.56 120 THR A N 1
ATOM 950 C CA . THR A 1 120 ? 7.337 -0.096 5.137 1.00 84.56 120 THR A CA 1
ATOM 951 C C . THR A 1 120 ? 5.853 -0.079 5.511 1.00 84.56 120 THR A C 1
ATOM 953 O O . THR A 1 120 ? 5.396 0.813 6.221 1.00 84.56 120 THR A O 1
ATOM 956 N N . GLY A 1 121 ? 5.090 -1.085 5.079 1.00 87.25 121 GLY A N 1
ATOM 957 C CA . GLY A 1 121 ? 3.683 -1.222 5.448 1.00 87.25 121 GLY A CA 1
ATOM 958 C C . GLY A 1 121 ? 3.475 -1.445 6.950 1.00 87.25 121 GLY A C 1
ATOM 959 O O . GLY A 1 121 ? 2.588 -0.833 7.542 1.00 87.25 121 GLY A O 1
ATOM 960 N N . VAL A 1 122 ? 4.310 -2.279 7.577 1.00 85.88 122 VAL A N 1
ATOM 961 C CA . VAL A 1 122 ? 4.289 -2.540 9.024 1.00 85.88 122 VAL A CA 1
ATOM 962 C C . VAL A 1 122 ? 4.602 -1.265 9.799 1.00 85.88 122 VAL A C 1
ATOM 964 O O . VAL A 1 122 ? 3.911 -0.985 10.771 1.00 85.88 122 VAL A O 1
ATOM 967 N N . PHE A 1 123 ? 5.576 -0.463 9.357 1.00 88.00 123 PHE A N 1
ATOM 968 C CA . PHE A 1 123 ? 5.895 0.819 9.989 1.00 88.00 123 PHE A CA 1
ATOM 969 C C . PHE A 1 123 ? 4.656 1.719 10.111 1.00 88.00 123 PHE A C 1
ATOM 971 O O . PHE A 1 123 ? 4.322 2.163 11.208 1.00 88.00 123 PHE A O 1
ATOM 978 N N . TRP A 1 124 ? 3.925 1.928 9.015 1.00 90.44 124 TRP A N 1
ATOM 979 C CA . TRP A 1 124 ? 2.718 2.761 9.021 1.00 90.44 124 TRP A CA 1
ATOM 980 C C . TRP A 1 124 ? 1.566 2.157 9.825 1.00 90.44 124 TRP A C 1
ATOM 982 O O . TRP A 1 124 ? 0.849 2.894 10.495 1.00 90.44 124 TRP A O 1
ATOM 992 N N . LEU A 1 125 ? 1.406 0.830 9.810 1.00 88.94 125 LEU A N 1
ATOM 993 C CA . LEU A 1 125 ? 0.423 0.150 10.658 1.00 88.94 125 LEU A CA 1
ATOM 994 C C . LEU A 1 125 ? 0.740 0.332 12.146 1.00 88.94 125 LEU A C 1
ATOM 996 O O . LEU A 1 125 ? -0.163 0.585 12.937 1.00 88.94 125 LEU A O 1
ATOM 1000 N N . VAL A 1 126 ? 2.013 0.245 12.535 1.00 86.81 126 VAL A N 1
ATOM 1001 C CA . VAL A 1 126 ? 2.449 0.503 13.914 1.00 86.81 126 VAL A CA 1
ATOM 1002 C C . VAL A 1 126 ? 2.209 1.965 14.290 1.00 86.81 126 VAL A C 1
ATOM 1004 O O . VAL A 1 126 ? 1.672 2.226 15.363 1.00 86.81 126 VAL A O 1
ATOM 1007 N N . MET A 1 127 ? 2.529 2.912 13.401 1.00 88.00 127 MET A N 1
ATOM 1008 C CA . MET A 1 127 ? 2.221 4.332 13.615 1.00 88.00 127 MET A CA 1
ATOM 1009 C C . MET A 1 127 ? 0.723 4.565 13.802 1.00 88.00 127 MET A C 1
ATOM 1011 O O . MET A 1 127 ? 0.338 5.249 14.743 1.00 88.00 127 MET A O 1
ATOM 1015 N N . TYR A 1 128 ? -0.122 3.927 12.992 1.00 91.06 128 TYR A N 1
ATOM 1016 C CA . TYR A 1 128 ? -1.572 3.973 13.159 1.00 91.06 128 TYR A CA 1
ATOM 1017 C C . TYR A 1 128 ? -2.034 3.409 14.501 1.00 91.06 128 TYR A C 1
ATOM 1019 O O . TYR A 1 128 ? -2.861 4.022 15.167 1.00 91.06 128 TYR A O 1
ATOM 1027 N N . ARG A 1 129 ? -1.486 2.275 14.947 1.00 86.94 129 ARG A N 1
ATOM 1028 C CA . ARG A 1 129 ? -1.823 1.719 16.267 1.00 86.94 129 ARG A CA 1
ATOM 1029 C C . ARG A 1 129 ? -1.394 2.625 17.418 1.00 86.94 129 ARG A C 1
ATOM 1031 O O . ARG A 1 129 ? -2.011 2.567 18.474 1.00 86.94 129 ARG A O 1
ATOM 1038 N N . TRP A 1 130 ? -0.359 3.438 17.224 1.00 87.25 130 TRP A N 1
ATOM 1039 C CA . TRP A 1 130 ? 0.088 4.403 18.221 1.00 87.25 130 TRP A CA 1
ATOM 1040 C C . TRP A 1 130 ? -0.774 5.672 18.217 1.00 87.25 130 TRP A C 1
ATOM 1042 O O . TRP A 1 130 ? -1.311 6.057 19.252 1.00 87.25 130 TRP A O 1
ATOM 1052 N N . SER A 1 131 ? -0.930 6.327 17.063 1.00 90.31 131 SER A N 1
ATOM 1053 C CA . SER A 1 131 ? -1.611 7.626 16.957 1.00 90.31 131 SER A CA 1
ATOM 1054 C C . SER A 1 131 ? -3.132 7.529 16.860 1.00 90.31 131 SER A C 1
ATOM 1056 O O . SER A 1 131 ? -3.814 8.507 17.146 1.00 90.31 131 SER A O 1
ATOM 1058 N N . HIS A 1 132 ? -3.662 6.373 16.448 1.00 89.19 132 HIS A N 1
ATOM 1059 C CA . HIS A 1 132 ? -5.066 6.157 16.083 1.00 89.19 132 HIS A CA 1
ATOM 1060 C C . HIS A 1 132 ? -5.567 7.082 14.960 1.00 89.19 132 HIS A C 1
ATOM 1062 O O . HIS A 1 132 ? -6.773 7.232 14.772 1.00 89.19 132 HIS A O 1
ATOM 1068 N N . ASP A 1 133 ? -4.653 7.672 14.183 1.00 89.44 133 ASP A N 1
ATOM 1069 C CA . ASP A 1 133 ? -4.988 8.610 13.115 1.00 89.44 133 ASP A CA 1
ATOM 1070 C C . ASP A 1 133 ? -5.353 7.872 11.808 1.00 89.44 133 ASP A C 1
ATOM 1072 O O . ASP A 1 133 ? -4.478 7.279 11.160 1.00 89.44 133 ASP A O 1
ATOM 1076 N N . PRO A 1 134 ? -6.627 7.905 11.371 1.00 87.69 134 PRO A N 1
ATOM 1077 C CA . PRO A 1 134 ? -7.067 7.220 10.161 1.00 87.69 134 PRO A CA 1
ATOM 1078 C C . PRO A 1 134 ? -6.493 7.819 8.869 1.00 87.69 134 PRO A C 1
ATOM 1080 O O . PRO A 1 134 ? -6.618 7.173 7.822 1.00 87.69 134 PRO A O 1
ATOM 1083 N N . LEU A 1 135 ? -5.891 9.015 8.906 1.00 88.62 135 LEU A N 1
ATOM 1084 C CA . LEU A 1 135 ? -5.248 9.647 7.750 1.00 88.62 135 LEU A CA 1
ATOM 1085 C C . LEU A 1 135 ? -3.945 8.946 7.359 1.00 88.62 135 LEU A C 1
ATOM 1087 O O . LEU A 1 135 ? -3.549 9.008 6.196 1.00 88.62 135 LEU A O 1
ATOM 1091 N N . LEU A 1 136 ? -3.340 8.169 8.265 1.00 91.00 136 LEU A N 1
ATOM 1092 C CA . LEU A 1 136 ? -2.127 7.394 7.984 1.00 91.00 136 LEU A CA 1
ATOM 1093 C C . LEU A 1 136 ? -2.310 6.314 6.898 1.00 91.00 136 LEU A C 1
ATOM 1095 O O . LEU A 1 136 ? -1.328 5.767 6.390 1.00 91.00 136 LEU A O 1
ATOM 1099 N N . VAL A 1 137 ? -3.548 6.051 6.464 1.00 90.56 137 VAL A N 1
ATOM 1100 C CA . VAL A 1 137 ? -3.821 5.194 5.302 1.00 90.56 137 VAL A CA 1
ATOM 1101 C C . VAL A 1 137 ? -3.263 5.782 3.993 1.00 90.56 137 VAL A C 1
ATOM 1103 O O . VAL A 1 137 ? -2.899 5.033 3.086 1.00 90.56 137 VAL A O 1
ATOM 1106 N N . PHE A 1 138 ? -3.163 7.112 3.879 1.00 90.69 138 PHE A N 1
ATOM 1107 C CA . PHE A 1 138 ? -2.629 7.788 2.694 1.00 90.69 138 PHE A CA 1
ATOM 1108 C C . PHE A 1 138 ? -1.104 7.650 2.560 1.00 90.69 138 PHE A C 1
ATOM 1110 O O . PHE A 1 138 ? -0.659 7.197 1.501 1.00 90.69 138 PHE A O 1
ATOM 1117 N N . PRO A 1 139 ? -0.280 7.952 3.585 1.00 90.94 139 PRO A N 1
ATOM 1118 C CA . PRO A 1 139 ? 1.156 7.684 3.535 1.00 90.94 139 PRO A CA 1
ATOM 1119 C C . PRO A 1 139 ? 1.481 6.185 3.410 1.00 90.94 139 PRO A C 1
ATOM 1121 O O . PRO A 1 139 ? 2.440 5.811 2.721 1.00 90.94 139 PRO A O 1
ATOM 1124 N N . TYR A 1 140 ? 0.641 5.311 3.977 1.00 91.19 140 TYR A N 1
ATOM 1125 C CA . TYR A 1 140 ? 0.684 3.870 3.717 1.00 91.19 140 TYR A CA 1
ATOM 1126 C C . TYR A 1 140 ? 0.492 3.566 2.223 1.00 91.19 140 TYR A C 1
ATOM 1128 O O . TYR A 1 140 ? 1.361 2.953 1.600 1.00 91.19 140 TYR A O 1
ATOM 1136 N N . GLY A 1 141 ? -0.590 4.061 1.611 1.00 92.12 141 GLY A N 1
ATOM 1137 C CA . GLY A 1 141 ? -0.865 3.915 0.177 1.00 92.12 141 GLY A CA 1
ATOM 1138 C C . GLY A 1 141 ? 0.249 4.461 -0.722 1.00 92.12 141 GLY A C 1
ATOM 1139 O O . GLY A 1 141 ? 0.676 3.789 -1.664 1.00 92.12 141 GLY A O 1
ATOM 1140 N N . LEU A 1 142 ? 0.781 5.641 -0.388 1.00 91.12 142 LEU A N 1
ATOM 1141 C CA . LEU A 1 142 ? 1.915 6.266 -1.073 1.00 91.12 142 LEU A CA 1
ATOM 1142 C C . LEU A 1 142 ? 3.145 5.361 -1.067 1.00 91.12 142 LEU A C 1
ATOM 1144 O O . LEU A 1 142 ? 3.783 5.173 -2.103 1.00 91.12 142 LEU A O 1
ATOM 1148 N N . SER A 1 143 ? 3.454 4.760 0.079 1.00 90.19 143 SER A N 1
ATOM 1149 C CA . SER A 1 143 ? 4.600 3.863 0.208 1.00 90.19 143 SER A CA 1
ATOM 1150 C C . SER A 1 143 ? 4.491 2.680 -0.752 1.00 90.19 143 SER A C 1
ATOM 1152 O O . SER A 1 143 ? 5.445 2.361 -1.463 1.00 90.19 143 SER A O 1
ATOM 1154 N N . PHE A 1 144 ? 3.311 2.075 -0.846 1.00 88.81 144 PHE A N 1
ATOM 1155 C CA . PHE A 1 144 ? 3.028 0.994 -1.787 1.00 88.81 144 PHE A CA 1
ATOM 1156 C C . PHE A 1 144 ? 3.117 1.436 -3.257 1.00 88.81 144 PHE A C 1
ATOM 1158 O O . PHE A 1 144 ? 3.722 0.729 -4.069 1.00 88.81 144 PHE A O 1
ATOM 1165 N N . ALA A 1 145 ? 2.594 2.619 -3.596 1.00 91.06 145 ALA A N 1
ATOM 1166 C CA . ALA A 1 145 ? 2.703 3.190 -4.940 1.00 91.06 145 ALA A CA 1
ATOM 1167 C C . ALA A 1 145 ? 4.171 3.403 -5.355 1.00 91.06 145 ALA A C 1
ATOM 1169 O O . ALA A 1 145 ? 4.577 2.997 -6.446 1.00 91.06 145 ALA A O 1
ATOM 1170 N N . VAL A 1 146 ? 4.992 3.967 -4.462 1.00 88.62 146 VAL A N 1
ATOM 1171 C CA . VAL A 1 146 ? 6.431 4.184 -4.681 1.00 88.62 146 VAL A CA 1
ATOM 1172 C C . VAL A 1 146 ? 7.166 2.860 -4.894 1.00 88.62 146 VAL A C 1
ATOM 1174 O O . VAL A 1 146 ? 7.936 2.729 -5.851 1.00 88.62 146 VAL A O 1
ATOM 1177 N N . HIS A 1 147 ? 6.926 1.856 -4.045 1.00 85.06 147 HIS A N 1
ATOM 1178 C CA . HIS A 1 147 ? 7.574 0.547 -4.174 1.00 85.06 147 HIS A CA 1
ATOM 1179 C C . HIS A 1 147 ? 7.195 -0.144 -5.490 1.00 85.06 147 HIS A C 1
ATOM 1181 O O . HIS A 1 147 ? 8.067 -0.682 -6.174 1.00 85.06 147 HIS A O 1
ATOM 1187 N N . LEU A 1 148 ? 5.925 -0.080 -5.904 1.00 85.44 148 LEU A N 1
ATOM 1188 C CA . LEU A 1 148 ? 5.506 -0.654 -7.181 1.00 85.44 148 LEU A CA 1
ATOM 1189 C C . LEU A 1 148 ? 6.124 0.099 -8.372 1.00 85.44 148 LEU A C 1
ATOM 1191 O O . LEU A 1 148 ? 6.661 -0.539 -9.282 1.00 85.44 148 LEU A O 1
ATOM 1195 N N . ALA A 1 149 ? 6.091 1.435 -8.368 1.00 87.31 149 ALA A N 1
ATOM 1196 C CA . ALA A 1 149 ? 6.648 2.255 -9.444 1.00 87.31 149 ALA A CA 1
ATOM 1197 C C . ALA A 1 149 ? 8.152 2.000 -9.621 1.00 87.31 149 ALA A C 1
ATOM 1199 O O . ALA A 1 149 ? 8.614 1.688 -10.722 1.00 87.31 149 ALA A O 1
ATOM 1200 N N . THR A 1 150 ? 8.915 2.057 -8.526 1.00 80.81 150 THR A N 1
ATOM 1201 C CA . THR A 1 150 ? 10.365 1.804 -8.530 1.00 80.81 150 THR A CA 1
ATOM 1202 C C . THR A 1 150 ? 10.694 0.383 -8.981 1.00 80.81 150 THR A C 1
ATOM 1204 O O . THR A 1 150 ? 11.617 0.189 -9.778 1.00 80.81 150 THR A O 1
ATOM 1207 N N . LEU A 1 151 ? 9.913 -0.617 -8.559 1.00 79.19 151 LEU A N 1
ATOM 1208 C CA . LEU A 1 151 ? 10.087 -1.999 -8.996 1.00 79.19 151 LEU A CA 1
ATOM 1209 C C . LEU A 1 151 ? 9.905 -2.130 -10.511 1.00 79.19 151 LEU A C 1
ATOM 1211 O O . LEU A 1 151 ? 10.795 -2.679 -11.168 1.00 79.19 151 LEU A O 1
ATOM 1215 N N . LYS A 1 152 ? 8.817 -1.592 -11.079 1.00 80.06 152 LYS A N 1
ATOM 1216 C CA . LYS A 1 152 ? 8.540 -1.678 -12.525 1.00 80.06 152 LYS A CA 1
ATOM 1217 C C . LYS A 1 152 ? 9.574 -0.917 -13.349 1.00 80.06 152 LYS A C 1
ATOM 1219 O O . LYS A 1 152 ? 10.122 -1.481 -14.293 1.00 80.06 152 LYS A O 1
ATOM 1224 N N . ILE A 1 153 ? 9.931 0.297 -12.939 1.00 79.38 153 ILE A N 1
ATOM 1225 C CA . ILE A 1 153 ? 10.965 1.101 -13.605 1.00 79.38 153 ILE A CA 1
ATOM 1226 C C . ILE A 1 153 ? 12.322 0.386 -13.570 1.00 79.38 153 ILE A C 1
ATOM 1228 O O . ILE A 1 153 ? 13.003 0.306 -14.590 1.00 79.38 153 ILE A O 1
ATOM 1232 N N . SER A 1 154 ? 12.697 -0.212 -12.433 1.00 74.94 154 SER A N 1
ATOM 1233 C CA . SER A 1 1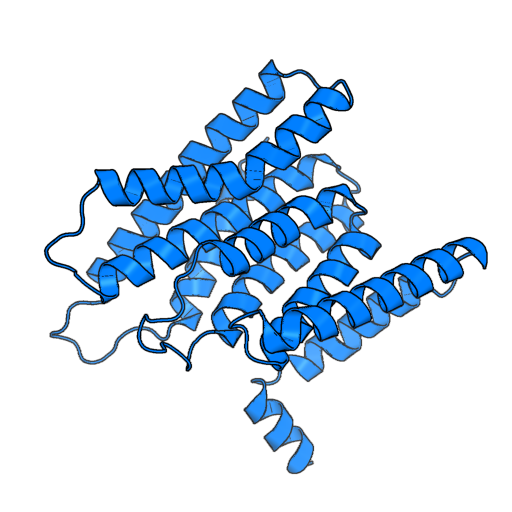54 ? 13.955 -0.965 -12.314 1.00 74.94 154 SER A CA 1
ATOM 1234 C C . SER A 1 154 ? 13.980 -2.246 -13.152 1.00 74.94 154 SER A C 1
ATOM 1236 O O . SER A 1 154 ? 15.048 -2.676 -13.595 1.00 74.94 154 SER A O 1
ATOM 1238 N N . ALA A 1 155 ? 12.825 -2.889 -13.337 1.00 73.94 155 ALA A N 1
ATOM 1239 C CA . ALA A 1 155 ? 12.694 -4.075 -14.172 1.00 73.94 155 ALA A CA 1
ATOM 1240 C C . ALA A 1 155 ? 12.835 -3.703 -15.654 1.00 73.94 155 ALA A C 1
ATOM 1242 O O . ALA A 1 155 ? 13.595 -4.349 -16.371 1.00 73.94 155 ALA A O 1
ATOM 1243 N N . MET A 1 156 ? 12.184 -2.615 -16.076 1.00 72.44 156 MET A N 1
ATOM 1244 C CA . MET A 1 156 ? 12.277 -2.086 -17.439 1.00 72.44 156 MET A CA 1
ATOM 1245 C C . MET A 1 156 ? 13.694 -1.633 -17.788 1.00 72.44 156 MET A C 1
ATOM 1247 O O . MET A 1 156 ? 14.225 -2.040 -18.817 1.00 72.44 156 MET A O 1
ATOM 1251 N N . ALA A 1 157 ? 14.336 -0.861 -16.904 1.00 71.00 157 ALA A N 1
ATOM 1252 C CA . ALA A 1 157 ? 15.711 -0.416 -17.108 1.00 71.00 157 ALA A CA 1
ATOM 1253 C C . ALA A 1 157 ? 16.662 -1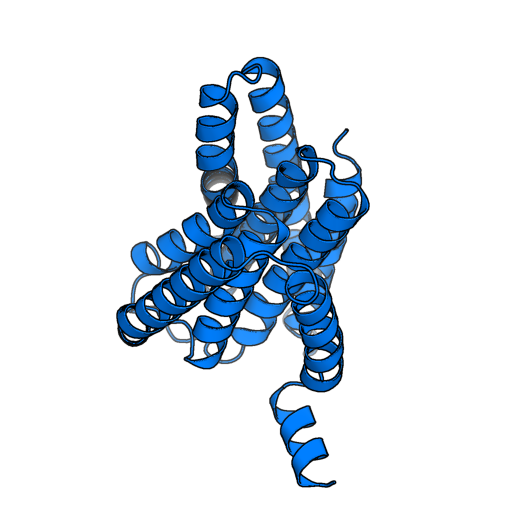.611 -17.298 1.00 71.00 157 ALA A C 1
ATOM 1255 O O . ALA A 1 157 ? 17.518 -1.592 -18.172 1.00 71.00 157 ALA A O 1
ATOM 1256 N N . ARG A 1 158 ? 16.493 -2.701 -16.536 1.00 67.81 158 ARG A N 1
ATOM 1257 C CA . ARG A 1 158 ? 17.333 -3.903 -16.681 1.00 67.81 158 ARG A CA 1
ATOM 1258 C C . ARG A 1 158 ? 17.146 -4.641 -18.007 1.00 67.81 158 ARG A C 1
ATOM 1260 O O . ARG A 1 158 ? 18.116 -5.212 -18.488 1.00 67.81 158 ARG A O 1
ATOM 1267 N N . GLN A 1 159 ? 15.935 -4.660 -18.560 1.00 66.19 159 GLN A N 1
ATOM 1268 C CA . GLN A 1 159 ? 15.647 -5.387 -19.799 1.00 66.19 159 GLN A CA 1
ATOM 1269 C C . GLN A 1 159 ? 16.107 -4.629 -21.046 1.00 66.19 159 GLN A C 1
ATOM 1271 O O . GLN A 1 159 ? 16.604 -5.264 -21.970 1.00 66.19 159 GLN A O 1
ATOM 1276 N N . ASP A 1 160 ? 15.984 -3.297 -21.072 1.00 63.12 160 ASP A N 1
ATOM 1277 C CA . ASP A 1 160 ? 16.376 -2.506 -22.241 1.00 63.12 160 ASP A CA 1
ATOM 1278 C C . ASP A 1 160 ? 16.718 -1.046 -21.879 1.00 63.12 160 ASP A C 1
ATOM 1280 O O . ASP A 1 160 ? 15.883 -0.142 -21.956 1.00 63.12 160 ASP A O 1
ATOM 1284 N N . HIS A 1 161 ? 17.975 -0.794 -21.484 1.00 63.12 161 HIS A N 1
ATOM 1285 C CA . HIS A 1 161 ? 18.462 0.562 -21.172 1.00 63.12 161 HIS A CA 1
ATOM 1286 C C . HIS A 1 161 ? 18.373 1.527 -22.370 1.00 63.12 161 HIS A C 1
ATOM 1288 O O . HIS A 1 161 ? 18.370 2.738 -22.161 1.00 63.12 161 HIS A O 1
ATOM 1294 N N . ARG A 1 162 ? 18.331 1.028 -23.617 1.00 57.97 162 ARG A N 1
ATOM 1295 C CA . ARG A 1 162 ? 18.395 1.869 -24.825 1.00 57.97 162 ARG A CA 1
ATOM 1296 C C . ARG A 1 162 ? 17.033 2.417 -25.257 1.00 57.97 162 ARG A C 1
ATOM 1298 O O . ARG A 1 162 ? 17.001 3.451 -25.916 1.00 57.97 162 ARG A O 1
ATOM 1305 N N . HIS A 1 163 ? 15.928 1.795 -24.840 1.00 59.41 163 HIS A N 1
ATOM 1306 C CA . HIS A 1 163 ? 14.563 2.221 -25.187 1.00 59.41 163 HIS A CA 1
ATOM 1307 C C . HIS A 1 163 ? 13.769 2.800 -24.005 1.00 59.41 163 HIS A C 1
ATOM 1309 O O . HIS A 1 163 ? 12.543 2.926 -24.071 1.00 59.41 163 HIS A O 1
ATOM 1315 N N . PHE A 1 164 ? 14.445 3.181 -22.917 1.00 68.44 164 PHE A N 1
ATOM 1316 C CA . PHE A 1 164 ? 13.784 3.799 -21.772 1.00 68.44 164 PHE A CA 1
ATOM 1317 C C . PHE A 1 164 ? 13.187 5.165 -22.151 1.00 68.44 164 PHE A C 1
ATOM 1319 O O . PHE A 1 164 ? 13.897 6.152 -22.338 1.00 68.44 164 PHE A O 1
ATOM 1326 N N . SER A 1 165 ? 11.859 5.226 -22.264 1.00 80.00 165 SER A N 1
ATOM 1327 C CA . SER A 1 165 ? 11.122 6.451 -22.583 1.00 80.00 165 SER A CA 1
ATOM 1328 C C . SER A 1 165 ? 10.467 7.043 -21.337 1.00 80.00 165 SER A C 1
ATOM 1330 O O . SER A 1 165 ? 9.794 6.333 -20.585 1.00 80.00 165 SER A O 1
ATOM 1332 N N . LEU A 1 166 ? 10.548 8.370 -21.182 1.00 82.06 166 LEU A N 1
ATOM 1333 C CA . LEU A 1 166 ? 9.809 9.114 -20.151 1.00 82.06 166 LEU A CA 1
ATOM 1334 C C . LEU A 1 166 ? 8.299 8.828 -20.194 1.00 82.06 166 LEU A C 1
ATOM 1336 O O . LEU A 1 166 ? 7.650 8.808 -19.152 1.00 82.06 166 LEU A O 1
ATOM 1340 N N . ARG A 1 167 ? 7.741 8.539 -21.379 1.00 85.25 167 ARG A N 1
ATOM 1341 C CA . ARG A 1 167 ? 6.328 8.154 -21.526 1.00 85.25 167 ARG A CA 1
ATOM 1342 C C . ARG A 1 167 ? 6.022 6.821 -20.848 1.00 85.25 167 ARG A C 1
ATOM 1344 O O . ARG A 1 167 ? 4.990 6.686 -20.198 1.00 85.25 167 ARG A O 1
ATOM 1351 N N . MET A 1 168 ? 6.919 5.846 -20.982 1.00 83.25 168 MET A N 1
ATOM 1352 C CA . MET A 1 168 ? 6.763 4.549 -20.329 1.00 83.25 168 MET A CA 1
ATOM 1353 C C . MET A 1 168 ? 6.915 4.683 -18.814 1.00 83.25 168 MET A C 1
ATOM 1355 O O . MET A 1 168 ? 6.088 4.154 -18.081 1.00 83.25 168 MET A O 1
ATOM 1359 N N . MET A 1 169 ? 7.902 5.457 -18.349 1.00 86.06 169 MET A N 1
ATOM 1360 C CA . MET A 1 169 ? 8.072 5.755 -16.924 1.00 86.06 169 MET A CA 1
ATOM 1361 C C . MET A 1 169 ? 6.819 6.416 -16.336 1.00 86.06 169 MET A C 1
ATOM 1363 O O . MET A 1 169 ? 6.311 5.960 -15.314 1.00 86.06 169 MET A O 1
ATOM 1367 N N . GLY A 1 170 ? 6.283 7.433 -17.019 1.00 89.69 170 GLY A N 1
ATOM 1368 C CA . GLY A 1 170 ? 5.038 8.092 -16.632 1.00 89.69 170 GLY A CA 1
ATOM 1369 C C . GLY A 1 170 ? 3.883 7.101 -16.519 1.00 89.69 170 GLY A C 1
ATOM 1370 O O . GLY A 1 170 ? 3.216 7.066 -15.490 1.00 89.69 170 GLY A O 1
ATOM 1371 N N . ARG A 1 171 ? 3.693 6.230 -17.520 1.00 90.75 171 ARG A N 1
ATOM 1372 C CA . ARG A 1 171 ? 2.656 5.185 -17.486 1.00 90.75 171 ARG A CA 1
ATOM 1373 C C . ARG A 1 171 ? 2.774 4.294 -16.248 1.00 90.75 171 ARG A C 1
ATOM 1375 O O . ARG A 1 171 ? 1.765 4.033 -15.603 1.00 90.75 171 ARG A O 1
ATOM 1382 N N . GLU A 1 172 ? 3.977 3.833 -15.909 1.00 88.19 172 GLU A N 1
ATOM 1383 C CA . GLU A 1 172 ? 4.165 2.962 -14.743 1.00 88.19 172 GLU A CA 1
ATOM 1384 C C . GLU A 1 172 ? 3.921 3.688 -13.413 1.00 88.19 172 GLU A C 1
ATOM 1386 O O . GLU A 1 172 ? 3.353 3.089 -12.501 1.00 88.19 172 GLU A O 1
ATOM 1391 N N . ILE A 1 173 ? 4.276 4.975 -13.319 1.00 91.75 173 ILE A N 1
ATOM 1392 C CA . ILE A 1 173 ? 3.957 5.824 -12.159 1.00 91.75 173 ILE A CA 1
ATOM 1393 C C . ILE A 1 173 ? 2.440 5.972 -12.008 1.00 91.75 173 ILE A C 1
ATOM 1395 O O . ILE A 1 173 ? 1.912 5.714 -10.929 1.00 91.75 173 ILE A O 1
ATOM 1399 N N . TYR A 1 174 ? 1.728 6.319 -13.086 1.00 93.81 174 TYR A N 1
ATOM 1400 C CA . TYR A 1 174 ? 0.267 6.457 -13.064 1.00 93.81 174 TYR A CA 1
ATOM 1401 C C . TYR A 1 174 ? -0.437 5.146 -12.716 1.00 93.81 174 TYR A C 1
ATOM 1403 O O . TYR A 1 174 ? -1.384 5.156 -11.935 1.00 93.81 174 TYR A O 1
ATOM 1411 N N . LEU A 1 175 ? 0.028 4.016 -13.257 1.00 91.81 175 LEU A N 1
ATOM 1412 C CA . LEU A 1 175 ? -0.528 2.705 -12.925 1.00 91.81 175 LEU A CA 1
ATOM 1413 C C . LEU A 1 175 ? -0.310 2.365 -11.449 1.00 91.81 175 LEU A C 1
ATOM 1415 O O . LEU A 1 175 ? -1.255 1.954 -10.782 1.00 91.81 175 LEU A O 1
ATOM 1419 N N . ALA A 1 176 ? 0.907 2.551 -10.932 1.00 91.00 176 ALA A N 1
ATOM 1420 C CA . ALA A 1 176 ? 1.224 2.253 -9.539 1.00 91.00 176 ALA A CA 1
ATOM 1421 C C . ALA A 1 176 ? 0.440 3.133 -8.559 1.00 91.00 176 ALA A C 1
ATOM 1423 O O . ALA A 1 176 ? -0.135 2.627 -7.596 1.00 91.00 176 ALA A O 1
ATOM 1424 N N . TRP A 1 177 ? 0.368 4.434 -8.842 1.00 94.31 177 TRP A N 1
ATOM 1425 C CA . TRP A 1 177 ? -0.450 5.374 -8.087 1.00 94.31 177 TRP A CA 1
ATOM 1426 C C . TRP A 1 177 ? -1.935 5.010 -8.155 1.00 94.31 177 TRP A C 1
ATOM 1428 O O . TRP A 1 177 ? -2.586 4.914 -7.119 1.00 94.31 177 TRP A O 1
ATOM 1438 N N . GLY A 1 178 ? -2.458 4.732 -9.352 1.00 93.88 178 GLY A N 1
ATOM 1439 C CA . GLY A 1 178 ? -3.864 4.390 -9.554 1.00 93.88 178 GLY A CA 1
ATOM 1440 C C . GLY A 1 178 ? -4.259 3.123 -8.802 1.00 93.88 178 GLY A C 1
ATOM 1441 O O . GLY A 1 178 ? -5.284 3.103 -8.136 1.00 93.88 178 GLY A O 1
ATOM 1442 N N . LEU A 1 179 ? -3.417 2.090 -8.819 1.00 91.88 179 LEU A N 1
ATOM 1443 C CA . LEU A 1 179 ? -3.650 0.848 -8.075 1.00 91.88 179 LEU A CA 1
ATOM 1444 C C . LEU A 1 179 ? -3.732 1.041 -6.561 1.00 91.88 179 LEU A C 1
ATOM 1446 O O . LEU A 1 179 ? -4.530 0.370 -5.905 1.00 91.88 179 LEU A O 1
ATOM 1450 N N . ALA A 1 180 ? -2.902 1.927 -6.014 1.00 90.81 180 ALA A N 1
ATOM 1451 C CA . ALA A 1 180 ? -2.881 2.197 -4.585 1.00 90.81 180 ALA A CA 1
ATOM 1452 C C . ALA A 1 180 ? -4.014 3.146 -4.165 1.00 90.81 180 ALA A C 1
ATOM 1454 O O . ALA A 1 180 ? -4.706 2.879 -3.187 1.00 90.81 180 ALA A O 1
ATOM 1455 N N . PHE A 1 181 ? -4.227 4.236 -4.907 1.00 91.75 181 PHE A N 1
ATOM 1456 C CA . PHE A 1 181 ? -5.123 5.317 -4.497 1.00 91.75 181 PHE A CA 1
ATOM 1457 C C . PHE A 1 181 ? -6.545 5.185 -5.030 1.00 91.75 181 PHE A C 1
ATOM 1459 O O . PHE A 1 181 ? -7.465 5.534 -4.302 1.00 91.75 181 PHE A O 1
ATOM 1466 N N . PHE A 1 182 ? -6.781 4.666 -6.239 1.00 92.94 182 PHE A N 1
ATOM 1467 C CA . PHE A 1 182 ? -8.143 4.607 -6.790 1.00 92.94 182 PHE A CA 1
ATOM 1468 C C . PHE A 1 182 ? -9.130 3.865 -5.869 1.00 92.94 182 PHE A C 1
ATOM 1470 O O . PHE A 1 182 ? -10.185 4.429 -5.572 1.00 92.94 182 PHE A O 1
ATOM 1477 N N . PRO A 1 183 ? -8.801 2.669 -5.334 1.00 92.12 183 PRO A N 1
ATOM 1478 C CA . PRO A 1 183 ? -9.688 1.985 -4.397 1.00 92.12 183 PRO A CA 1
ATOM 1479 C C . PRO A 1 183 ? -9.910 2.775 -3.098 1.00 92.12 183 PRO A C 1
ATOM 1481 O O . PRO A 1 183 ? -11.037 2.852 -2.614 1.00 92.12 183 PRO A O 1
ATOM 1484 N N . LEU A 1 184 ? -8.853 3.391 -2.554 1.00 90.19 184 LEU A N 1
ATOM 1485 C CA . LEU A 1 184 ? -8.925 4.189 -1.326 1.00 90.19 184 LEU A CA 1
ATOM 1486 C C . LEU A 1 184 ? -9.827 5.415 -1.500 1.00 90.19 184 LEU A C 1
ATOM 1488 O O . LEU A 1 184 ? -10.682 5.665 -0.655 1.00 90.19 184 LEU A O 1
ATOM 1492 N N . LEU A 1 185 ? -9.669 6.146 -2.607 1.00 92.62 185 LEU A N 1
ATOM 1493 C CA . LEU A 1 185 ? -10.471 7.328 -2.923 1.00 92.62 185 LEU A CA 1
ATOM 1494 C C . LEU A 1 185 ? -11.942 6.971 -3.094 1.00 92.62 185 LEU A C 1
ATOM 1496 O O . LEU A 1 185 ? -12.798 7.666 -2.559 1.00 92.62 185 LEU A O 1
ATOM 1500 N N . LEU A 1 186 ? -12.234 5.873 -3.800 1.00 92.69 186 LEU A N 1
ATOM 1501 C CA . LEU A 1 186 ? -13.603 5.406 -3.990 1.00 92.69 186 LEU A CA 1
ATOM 1502 C C . LEU A 1 186 ? -14.271 5.120 -2.645 1.00 92.69 186 LEU A C 1
ATOM 1504 O O . LEU A 1 186 ? -15.367 5.594 -2.379 1.00 92.69 186 LEU A O 1
ATOM 1508 N N . ILE A 1 187 ? -13.589 4.382 -1.777 1.00 90.56 187 ILE A N 1
ATOM 1509 C CA . ILE A 1 187 ? -14.131 3.971 -0.484 1.00 90.56 187 ILE A CA 1
ATOM 1510 C C . ILE A 1 187 ? -14.322 5.154 0.461 1.00 90.56 187 ILE A C 1
ATOM 1512 O O . ILE A 1 187 ? -15.369 5.269 1.092 1.00 90.56 187 ILE A O 1
ATOM 1516 N N . ARG A 1 188 ? -13.341 6.055 0.531 1.00 90.00 188 ARG A N 1
ATOM 1517 C CA . ARG A 1 188 ? -13.392 7.239 1.396 1.00 90.00 188 ARG A CA 1
ATOM 1518 C C . ARG A 1 188 ? -14.418 8.259 0.906 1.00 90.00 188 ARG A C 1
ATOM 1520 O O . ARG A 1 188 ? -15.177 8.799 1.704 1.00 90.00 188 ARG A 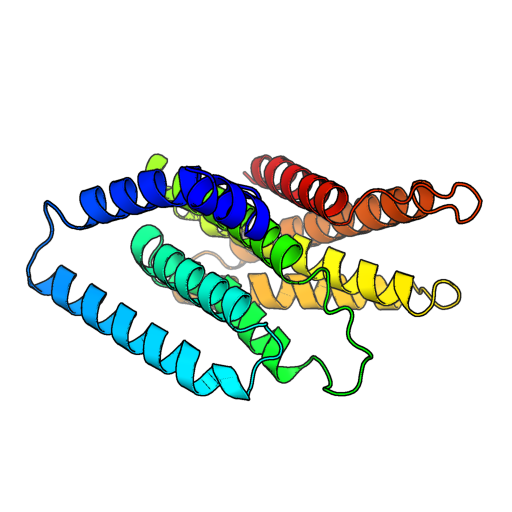O 1
ATOM 1527 N N . GLY A 1 189 ? -14.511 8.452 -0.408 1.00 90.44 189 GLY A N 1
ATOM 1528 C CA . GLY A 1 189 ? -15.528 9.307 -1.012 1.00 90.44 189 GLY A CA 1
ATOM 1529 C C . GLY A 1 189 ? -16.944 8.760 -0.815 1.00 90.44 189 GLY A C 1
ATOM 1530 O O . GLY A 1 189 ? -17.852 9.519 -0.489 1.00 90.44 189 GLY A O 1
ATOM 1531 N N . LEU A 1 190 ? -17.137 7.439 -0.927 1.00 90.81 190 LEU A N 1
ATOM 1532 C CA . LEU A 1 190 ? -18.414 6.786 -0.604 1.00 90.81 190 LEU A CA 1
ATOM 1533 C C . LEU A 1 190 ? -18.749 6.835 0.896 1.00 90.81 190 LEU A C 1
ATOM 1535 O O . LEU A 1 190 ? -19.924 6.835 1.251 1.00 90.81 190 LEU A O 1
ATOM 1539 N N . ALA A 1 191 ? -17.740 6.916 1.767 1.00 89.56 191 ALA A N 1
ATOM 1540 C CA . ALA A 1 191 ? -17.913 7.120 3.205 1.00 89.56 191 ALA A CA 1
ATOM 1541 C C . ALA A 1 191 ? -18.267 8.575 3.587 1.00 89.56 191 ALA A C 1
ATOM 1543 O O . ALA A 1 191 ? -18.459 8.861 4.767 1.00 89.56 191 ALA A O 1
ATOM 1544 N N . GLY A 1 192 ? -18.381 9.485 2.611 1.00 90.44 192 GLY A N 1
ATOM 1545 C CA . GLY A 1 192 ? -18.812 10.871 2.817 1.00 90.44 192 GLY A CA 1
ATOM 1546 C C . GLY A 1 192 ? -17.679 11.884 2.993 1.00 90.44 192 GLY A C 1
ATOM 1547 O O . GLY A 1 192 ? -17.952 13.048 3.282 1.00 90.44 192 GLY A O 1
ATOM 1548 N N . GLU A 1 193 ? -16.417 11.486 2.808 1.00 91.06 193 GLU A N 1
ATOM 1549 C CA . GLU A 1 193 ? -15.301 12.435 2.824 1.00 91.06 193 GLU A CA 1
ATOM 1550 C C . GLU A 1 193 ? -15.329 13.363 1.596 1.00 91.06 193 GLU A C 1
ATOM 1552 O O . GLU A 1 193 ? -15.785 13.002 0.508 1.00 91.06 193 GLU A O 1
ATOM 1557 N N . SER A 1 194 ? -14.817 14.586 1.759 1.00 92.94 194 SER A N 1
ATOM 1558 C CA . SER A 1 194 ? -14.793 15.577 0.680 1.00 92.94 194 SER A CA 1
ATOM 1559 C C . SER A 1 194 ? -13.909 15.117 -0.480 1.00 92.94 194 SER A C 1
ATOM 1561 O O . SER A 1 194 ? -12.686 15.024 -0.350 1.00 92.94 194 SER A O 1
ATOM 1563 N N . TRP A 1 195 ? -14.517 14.927 -1.654 1.00 91.69 195 TRP A N 1
ATOM 1564 C CA . TRP A 1 195 ? -13.805 14.593 -2.891 1.00 91.69 195 TRP A CA 1
ATOM 1565 C C . TRP A 1 195 ? -12.694 15.588 -3.234 1.00 91.69 195 TRP A C 1
ATOM 1567 O O . TRP A 1 195 ? -11.676 15.188 -3.789 1.00 91.69 195 TRP A O 1
ATOM 1577 N N . ILE A 1 196 ? -12.847 16.867 -2.878 1.00 92.31 196 ILE A N 1
ATOM 1578 C CA . ILE A 1 196 ? -11.824 17.889 -3.134 1.00 92.31 196 ILE A CA 1
ATOM 1579 C C . ILE A 1 196 ? -10.558 17.589 -2.323 1.00 92.31 196 ILE A C 1
ATOM 1581 O O . ILE A 1 196 ? -9.467 17.578 -2.888 1.00 92.31 196 ILE A O 1
ATOM 1585 N N . LEU A 1 197 ? -10.701 17.293 -1.027 1.00 89.44 197 LEU A N 1
ATOM 1586 C CA . LEU A 1 197 ? -9.570 16.945 -0.160 1.00 89.44 197 LEU A CA 1
ATOM 1587 C C . LEU A 1 197 ? -8.916 15.637 -0.613 1.00 89.44 197 LEU A C 1
ATOM 1589 O O . LEU A 1 197 ? -7.697 15.562 -0.750 1.00 89.44 197 LEU A O 1
ATOM 1593 N N . LEU A 1 198 ? -9.731 14.630 -0.932 1.00 91.00 198 LEU A N 1
ATOM 1594 C CA . LEU A 1 198 ? -9.256 13.342 -1.434 1.00 91.00 198 LEU A CA 1
ATOM 1595 C C . LEU A 1 198 ? -8.437 13.492 -2.724 1.00 91.00 198 LEU A C 1
ATOM 1597 O O . LEU A 1 198 ? -7.354 12.918 -2.841 1.00 91.00 198 LEU A O 1
ATOM 1601 N N . LEU A 1 199 ? -8.910 14.301 -3.675 1.00 91.94 199 LEU A N 1
ATOM 1602 C CA . LEU A 1 199 ? -8.194 14.572 -4.923 1.00 91.94 199 LEU A CA 1
ATOM 1603 C C . LEU A 1 199 ? -6.912 15.384 -4.700 1.00 91.94 199 LEU A C 1
ATOM 1605 O O . LEU A 1 199 ? -5.927 15.139 -5.396 1.00 91.94 199 LEU A O 1
ATOM 1609 N N . GLN A 1 200 ? -6.885 16.304 -3.730 1.00 90.94 200 GLN A N 1
ATOM 1610 C CA . GLN A 1 200 ? -5.666 17.029 -3.355 1.00 90.94 200 GLN A CA 1
ATOM 1611 C C . GLN A 1 200 ? -4.604 16.079 -2.797 1.00 90.94 200 GLN A C 1
ATOM 1613 O O . GLN A 1 200 ? -3.481 16.060 -3.303 1.00 90.94 200 GLN A O 1
ATOM 1618 N N . VAL A 1 201 ? -4.965 15.241 -1.820 1.00 89.50 201 VAL A N 1
ATOM 1619 C CA . VAL A 1 201 ? -4.055 14.243 -1.233 1.00 89.50 201 VAL A CA 1
ATOM 1620 C C . VAL A 1 201 ? -3.552 13.281 -2.306 1.00 89.50 201 VAL A C 1
ATOM 1622 O O . VAL A 1 201 ? -2.352 13.016 -2.399 1.00 89.50 201 VAL A O 1
ATOM 1625 N N . ALA A 1 202 ? -4.444 12.802 -3.173 1.00 91.62 202 ALA A N 1
ATOM 1626 C CA . ALA A 1 202 ? -4.070 11.914 -4.263 1.00 91.62 202 ALA A CA 1
ATOM 1627 C C . ALA A 1 202 ? -3.143 12.604 -5.280 1.00 91.62 202 ALA A C 1
ATOM 1629 O O . ALA A 1 202 ? -2.172 11.998 -5.731 1.00 91.62 202 ALA A O 1
ATOM 1630 N N . GLY A 1 203 ? -3.394 13.874 -5.604 1.00 92.25 203 GLY A N 1
ATOM 1631 C CA . GLY A 1 203 ? -2.538 14.681 -6.474 1.00 92.25 203 GLY A CA 1
ATOM 1632 C C . GLY A 1 203 ? -1.131 14.864 -5.903 1.00 92.25 203 GLY A C 1
ATOM 1633 O O . GLY A 1 203 ? -0.147 14.631 -6.607 1.00 92.25 203 GLY A O 1
ATOM 1634 N N . VAL A 1 204 ? -1.018 15.189 -4.611 1.00 90.38 204 VAL A N 1
ATOM 1635 C CA . VAL A 1 204 ? 0.279 15.266 -3.921 1.00 90.38 204 VAL A CA 1
ATOM 1636 C C . VAL A 1 204 ? 0.971 13.903 -3.941 1.00 90.38 204 VAL A C 1
ATOM 1638 O O . VAL A 1 204 ? 2.140 13.815 -4.313 1.00 90.38 204 VAL A O 1
ATOM 1641 N N . ALA A 1 205 ? 0.251 12.821 -3.641 1.00 90.12 205 ALA A N 1
ATOM 1642 C CA . ALA A 1 205 ? 0.804 11.471 -3.677 1.00 90.12 205 ALA A CA 1
ATOM 1643 C C . ALA A 1 205 ? 1.321 11.067 -5.069 1.00 90.12 205 ALA A C 1
ATOM 1645 O O . ALA A 1 205 ? 2.339 10.379 -5.167 1.00 90.12 205 ALA A O 1
ATOM 1646 N N . LEU A 1 206 ? 0.672 11.507 -6.152 1.00 93.88 206 LEU A N 1
ATOM 1647 C CA . LEU A 1 206 ? 1.144 11.274 -7.519 1.00 93.88 206 LEU A CA 1
ATOM 1648 C C . LEU A 1 206 ? 2.480 11.983 -7.770 1.00 93.88 206 LEU A C 1
ATOM 1650 O O . LEU A 1 206 ? 3.415 11.366 -8.287 1.00 93.88 206 LEU A O 1
ATOM 1654 N N . ILE A 1 207 ? 2.582 13.255 -7.372 1.00 92.31 207 ILE A N 1
ATOM 1655 C CA . ILE A 1 207 ? 3.813 14.047 -7.499 1.00 92.31 207 ILE A CA 1
ATOM 1656 C C . ILE A 1 207 ? 4.938 13.384 -6.702 1.00 92.31 207 ILE A C 1
ATOM 1658 O O . ILE A 1 207 ? 6.013 13.142 -7.248 1.00 92.31 207 ILE A O 1
ATOM 1662 N N . LEU A 1 208 ? 4.677 13.025 -5.443 1.00 89.94 208 LEU A N 1
ATOM 1663 C CA . LEU A 1 208 ? 5.648 12.357 -4.577 1.00 89.94 208 LEU A CA 1
ATOM 1664 C C . LEU A 1 208 ? 6.098 11.018 -5.166 1.00 89.94 208 LEU A C 1
ATOM 1666 O O . LEU A 1 208 ? 7.298 10.775 -5.266 1.00 89.94 208 LEU A O 1
ATOM 1670 N N . THR A 1 209 ? 5.163 10.197 -5.656 1.00 90.12 209 THR A N 1
ATOM 1671 C CA . THR A 1 209 ? 5.483 8.927 -6.328 1.00 90.12 209 THR A CA 1
ATOM 1672 C C . THR A 1 209 ? 6.411 9.153 -7.520 1.00 90.12 209 THR A C 1
ATOM 1674 O O . THR A 1 209 ? 7.416 8.456 -7.664 1.00 90.12 209 THR A O 1
ATOM 1677 N N . GLY A 1 210 ? 6.106 10.150 -8.356 1.00 89.50 210 GLY A N 1
ATOM 1678 C CA . GLY A 1 210 ? 6.919 10.500 -9.517 1.00 89.50 210 GLY A CA 1
ATOM 1679 C C . GLY A 1 210 ? 8.315 11.004 -9.148 1.00 89.50 210 GLY A C 1
ATOM 1680 O O . GLY A 1 210 ? 9.296 10.562 -9.747 1.00 89.50 210 GLY A O 1
ATOM 1681 N N . LEU A 1 211 ? 8.424 11.868 -8.134 1.00 89.06 211 LEU A N 1
ATOM 1682 C CA . LEU A 1 211 ? 9.701 12.384 -7.638 1.00 89.06 211 LEU A CA 1
ATOM 1683 C C . LEU A 1 211 ? 10.578 11.266 -7.071 1.00 89.06 211 LEU A C 1
ATOM 1685 O O . LEU A 1 211 ? 11.745 11.165 -7.449 1.00 89.06 211 LEU A O 1
ATOM 1689 N N . THR A 1 212 ? 10.034 10.392 -6.217 1.00 85.75 212 THR A N 1
ATOM 1690 C CA . THR A 1 212 ? 10.809 9.279 -5.646 1.00 85.75 212 THR A CA 1
ATOM 1691 C C . THR A 1 212 ? 11.229 8.288 -6.720 1.00 85.75 212 THR A C 1
ATOM 1693 O O . THR A 1 212 ? 12.379 7.857 -6.740 1.00 85.75 212 THR A O 1
ATOM 1696 N N . ALA A 1 213 ? 10.323 7.939 -7.636 1.00 84.81 213 ALA A N 1
ATOM 1697 C CA . ALA A 1 213 ? 10.621 7.028 -8.733 1.00 84.81 213 ALA A CA 1
ATOM 1698 C C . ALA A 1 213 ? 11.688 7.597 -9.682 1.00 84.81 213 ALA A C 1
ATOM 1700 O O . ALA A 1 213 ? 12.608 6.878 -10.079 1.00 84.81 213 ALA A O 1
ATOM 1701 N N . GLY A 1 214 ? 11.600 8.891 -10.003 1.00 85.31 214 GLY A N 1
ATOM 1702 C CA . GLY A 1 214 ? 12.581 9.603 -10.818 1.00 85.31 214 GLY A CA 1
ATOM 1703 C C . GLY A 1 214 ? 13.948 9.691 -10.141 1.00 85.31 214 GLY A C 1
ATOM 1704 O O . GLY A 1 214 ? 14.953 9.335 -10.754 1.00 85.31 214 GLY A O 1
ATOM 1705 N N . LEU A 1 215 ? 13.990 10.083 -8.862 1.00 84.44 215 LEU A N 1
ATOM 1706 C CA . LEU A 1 215 ? 15.221 10.122 -8.066 1.00 84.44 215 LEU A CA 1
ATOM 1707 C C . LEU A 1 215 ? 15.853 8.730 -7.943 1.00 84.44 215 LEU A C 1
ATOM 1709 O O . LEU A 1 215 ? 17.062 8.569 -8.075 1.00 84.44 215 LEU A O 1
ATOM 1713 N N . PHE A 1 216 ? 15.038 7.701 -7.722 1.00 80.38 216 PHE A N 1
ATOM 1714 C CA . PHE A 1 216 ? 15.512 6.326 -7.683 1.00 80.38 216 PHE A CA 1
ATOM 1715 C C . PHE A 1 216 ? 16.127 5.907 -9.021 1.00 80.38 216 PHE A C 1
ATOM 1717 O O . PHE A 1 216 ? 17.196 5.302 -9.039 1.00 80.38 216 PHE A O 1
ATOM 1724 N N . TYR A 1 217 ? 15.492 6.250 -10.144 1.00 79.38 217 TYR A N 1
ATOM 1725 C CA . TYR A 1 217 ? 16.029 5.962 -11.472 1.00 79.38 217 TYR A CA 1
ATOM 1726 C C . TYR A 1 217 ? 17.373 6.662 -11.710 1.00 79.38 217 TYR A C 1
ATOM 1728 O O . TYR A 1 217 ? 18.328 6.007 -12.133 1.00 79.38 217 TYR A O 1
ATOM 1736 N N . THR A 1 218 ? 17.490 7.955 -11.388 1.00 79.25 218 THR A N 1
ATOM 1737 C CA . THR A 1 218 ? 18.753 8.693 -11.551 1.00 79.25 218 THR A CA 1
ATOM 1738 C C . THR A 1 218 ? 19.850 8.120 -10.657 1.00 79.25 218 THR A C 1
ATOM 1740 O O . THR A 1 218 ? 20.941 7.836 -11.152 1.00 79.25 218 THR A O 1
ATOM 1743 N N . LEU A 1 219 ? 19.555 7.834 -9.386 1.00 74.12 219 LEU A N 1
ATOM 1744 C CA . LEU A 1 219 ? 20.495 7.197 -8.460 1.00 74.12 219 LEU A CA 1
ATOM 1745 C C . LEU A 1 219 ? 20.938 5.819 -8.952 1.00 74.12 219 LEU A C 1
ATOM 1747 O O . LEU A 1 219 ? 22.134 5.537 -8.974 1.00 74.12 219 LEU A O 1
ATOM 1751 N N . VAL A 1 220 ? 20.006 4.966 -9.388 1.00 67.56 220 VAL A N 1
ATOM 1752 C CA . VAL A 1 220 ? 20.336 3.639 -9.925 1.00 67.56 220 VAL A CA 1
ATOM 1753 C C . VAL A 1 220 ? 21.171 3.760 -11.194 1.00 67.56 220 VAL A C 1
ATOM 1755 O O . VAL A 1 220 ? 22.156 3.041 -11.312 1.00 67.56 220 VAL A O 1
ATOM 1758 N N . SER A 1 221 ? 20.844 4.676 -12.107 1.00 65.75 221 SER A N 1
ATOM 1759 C CA . SER A 1 221 ? 21.637 4.899 -13.324 1.00 65.75 221 SER A CA 1
ATOM 1760 C C . SER A 1 221 ? 23.050 5.422 -13.027 1.00 65.75 221 SER A C 1
ATOM 1762 O O . SER A 1 221 ? 24.004 5.068 -13.717 1.00 65.75 221 SER A O 1
ATOM 1764 N N . TRP A 1 222 ? 23.213 6.214 -11.963 1.00 60.53 222 TRP A N 1
ATOM 1765 C CA . TRP A 1 222 ? 24.507 6.735 -11.527 1.00 60.53 222 TRP A CA 1
ATOM 1766 C C . TRP A 1 222 ? 25.359 5.665 -10.828 1.00 60.53 222 TRP A C 1
ATOM 1768 O O . TRP A 1 222 ? 26.557 5.547 -11.090 1.00 60.53 222 TRP A O 1
ATOM 1778 N N . LEU A 1 223 ? 24.730 4.845 -9.981 1.00 56.34 223 LEU A N 1
ATOM 1779 C CA . LEU A 1 223 ? 25.353 3.729 -9.263 1.00 56.34 223 LEU A CA 1
ATOM 1780 C C . LEU A 1 223 ? 25.653 2.526 -10.167 1.00 56.34 223 LEU A C 1
ATOM 1782 O O . LEU A 1 223 ? 26.577 1.766 -9.888 1.00 56.34 223 LEU A O 1
ATOM 1786 N N . TYR A 1 224 ? 24.887 2.342 -11.241 1.00 53.91 224 TYR A N 1
ATOM 1787 C CA . TYR A 1 224 ? 25.017 1.243 -12.193 1.00 53.91 224 TYR A CA 1
ATOM 1788 C C . TYR A 1 224 ? 25.741 1.706 -13.464 1.00 53.91 224 TYR A C 1
ATOM 1790 O O . TYR A 1 224 ? 25.214 1.619 -14.570 1.00 53.91 224 TYR A O 1
ATOM 1798 N N . ARG A 1 225 ? 26.975 2.203 -13.317 1.00 53.41 225 ARG A N 1
ATOM 1799 C CA . ARG A 1 225 ? 27.899 2.294 -14.456 1.00 53.41 225 ARG A CA 1
ATOM 1800 C C . ARG A 1 225 ? 28.591 0.937 -14.632 1.00 53.41 225 ARG A C 1
ATOM 1802 O O . ARG A 1 225 ? 29.298 0.527 -13.710 1.00 53.41 225 ARG A O 1
ATOM 1809 N N . PRO A 1 226 ? 28.420 0.250 -15.778 1.00 48.00 226 PRO A N 1
ATOM 1810 C CA . PRO A 1 226 ? 28.975 -1.089 -16.006 1.00 48.00 226 PRO A CA 1
ATOM 1811 C C . PRO A 1 226 ? 30.506 -1.181 -15.851 1.00 48.00 226 PRO A C 1
ATOM 1813 O O . PRO A 1 226 ? 31.008 -2.260 -15.563 1.00 48.00 226 PRO A O 1
ATOM 1816 N N . ASP A 1 227 ? 31.235 -0.062 -15.927 1.00 50.25 227 ASP A N 1
ATOM 1817 C CA . ASP A 1 227 ? 32.699 -0.013 -15.758 1.00 50.25 227 ASP A CA 1
ATOM 1818 C C . ASP A 1 227 ? 33.203 -0.218 -14.319 1.00 50.25 227 ASP A C 1
ATOM 1820 O O . ASP A 1 227 ? 34.400 -0.391 -14.095 1.00 50.25 227 ASP A O 1
ATOM 1824 N N . ARG A 1 228 ? 32.327 -0.200 -13.306 1.00 47.81 228 ARG A N 1
ATOM 1825 C CA . ARG A 1 228 ? 32.712 -0.476 -11.914 1.00 47.81 228 ARG A CA 1
ATOM 1826 C C . ARG A 1 228 ? 31.974 -1.723 -11.456 1.00 47.81 228 ARG A C 1
ATOM 1828 O O . ARG A 1 228 ? 30.810 -1.632 -11.087 1.00 47.81 228 ARG A O 1
ATOM 1835 N N . GLY A 1 229 ? 32.646 -2.876 -11.449 1.00 46.53 229 GLY A N 1
ATOM 1836 C CA . GLY A 1 229 ? 32.114 -4.202 -11.077 1.00 46.53 229 GLY A CA 1
ATOM 1837 C C . GLY A 1 229 ? 31.609 -4.371 -9.630 1.00 46.53 229 GLY A C 1
ATOM 1838 O O . GLY A 1 229 ? 31.816 -5.414 -9.020 1.00 46.53 229 GLY A O 1
ATOM 1839 N N . ARG A 1 230 ? 30.969 -3.355 -9.045 1.00 44.94 230 ARG A N 1
ATOM 1840 C CA . ARG A 1 230 ? 30.356 -3.348 -7.713 1.00 44.94 230 ARG A CA 1
ATOM 1841 C C . ARG A 1 230 ? 28.973 -2.705 -7.800 1.00 44.94 230 ARG A C 1
ATOM 1843 O O . ARG A 1 230 ? 28.770 -1.569 -7.382 1.00 44.94 230 ARG A O 1
ATOM 1850 N N . GLY A 1 231 ? 28.010 -3.430 -8.363 1.00 48.66 231 GLY A N 1
ATOM 1851 C CA . GLY A 1 231 ? 26.608 -3.038 -8.250 1.00 48.66 231 GLY A CA 1
ATOM 1852 C C . GLY A 1 231 ? 26.168 -3.115 -6.787 1.00 48.66 231 GLY A C 1
ATOM 1853 O O . GLY A 1 231 ? 26.382 -4.133 -6.134 1.00 48.66 231 GLY A O 1
ATOM 1854 N N . LEU A 1 232 ? 25.538 -2.058 -6.265 1.00 51.94 232 LEU A N 1
ATOM 1855 C CA . LEU A 1 232 ? 24.902 -2.115 -4.946 1.00 51.94 232 LEU A CA 1
ATOM 1856 C C . LEU A 1 232 ? 23.883 -3.271 -4.906 1.00 51.94 232 LEU A C 1
ATOM 1858 O O . LEU A 1 232 ? 23.088 -3.379 -5.856 1.00 51.94 232 LEU A O 1
ATOM 1862 N N . PRO A 1 233 ? 23.872 -4.090 -3.835 1.00 58.88 233 PRO A N 1
ATOM 1863 C CA . PRO A 1 233 ? 22.936 -5.198 -3.694 1.00 58.88 233 PRO A CA 1
ATOM 1864 C C . PRO A 1 233 ? 21.491 -4.687 -3.717 1.00 58.88 233 PRO A C 1
ATOM 1866 O O . PRO A 1 233 ? 21.191 -3.612 -3.205 1.00 58.88 233 PRO A O 1
ATOM 1869 N N . THR A 1 234 ? 20.570 -5.463 -4.290 1.00 57.25 234 THR A N 1
ATOM 1870 C CA . THR A 1 234 ? 19.146 -5.106 -4.453 1.00 57.25 234 THR A CA 1
ATOM 1871 C C . THR A 1 234 ? 18.497 -4.595 -3.156 1.00 57.25 234 THR A C 1
ATOM 1873 O O . THR A 1 234 ? 17.634 -3.722 -3.196 1.00 57.25 234 THR A O 1
ATOM 1876 N N . MET A 1 235 ? 18.973 -5.059 -1.997 1.00 53.41 235 MET A N 1
ATOM 1877 C CA . MET A 1 235 ? 18.473 -4.662 -0.680 1.00 53.41 235 MET A CA 1
ATOM 1878 C C . MET A 1 235 ? 18.784 -3.208 -0.291 1.00 53.41 235 MET A C 1
ATOM 1880 O O . MET A 1 235 ? 17.928 -2.557 0.295 1.00 53.41 235 MET A O 1
ATOM 1884 N N . SER A 1 236 ? 19.945 -2.649 -0.653 1.00 57.66 236 SER A N 1
ATOM 1885 C CA . SER A 1 236 ? 20.248 -1.239 -0.340 1.00 57.66 236 SER A CA 1
ATOM 1886 C C . SER A 1 236 ? 19.429 -0.271 -1.195 1.00 57.66 236 SER A C 1
ATOM 1888 O O . SER A 1 236 ? 19.046 0.798 -0.731 1.00 57.66 236 SER A O 1
ATOM 1890 N N . ARG A 1 237 ? 19.078 -0.676 -2.421 1.00 61.75 237 ARG A N 1
ATOM 1891 C CA . ARG A 1 237 ? 18.173 0.082 -3.301 1.00 61.75 237 ARG A CA 1
ATOM 1892 C C . ARG A 1 237 ? 16.761 0.131 -2.723 1.00 61.75 237 ARG A C 1
ATOM 1894 O O . ARG A 1 237 ? 16.134 1.182 -2.704 1.00 61.75 237 ARG A O 1
ATOM 1901 N N . LEU A 1 238 ? 16.289 -1.005 -2.220 1.00 61.19 238 LEU A N 1
ATOM 1902 C CA . LEU A 1 238 ? 14.987 -1.104 -1.575 1.00 61.19 238 LEU A CA 1
ATOM 1903 C C . LEU A 1 238 ? 14.933 -0.300 -0.276 1.00 61.19 238 LEU A C 1
ATOM 1905 O O . LEU A 1 238 ? 13.974 0.426 -0.079 1.00 61.19 238 LEU A O 1
ATOM 1909 N N . LEU A 1 239 ? 15.987 -0.336 0.543 1.00 63.69 239 LEU A N 1
ATOM 1910 C CA . LEU A 1 239 ? 16.075 0.485 1.753 1.00 63.69 239 LEU A CA 1
ATOM 1911 C C . LEU A 1 239 ? 16.039 1.987 1.446 1.00 63.69 239 LEU A C 1
ATOM 1913 O O . LEU A 1 239 ? 15.387 2.732 2.167 1.00 63.69 239 LEU A O 1
ATOM 1917 N N . LEU A 1 240 ? 16.676 2.439 0.361 1.00 64.62 240 LEU A N 1
ATOM 1918 C CA . LEU A 1 240 ? 16.582 3.836 -0.081 1.00 64.62 240 LEU A CA 1
ATOM 1919 C C . LEU A 1 240 ? 15.164 4.204 -0.537 1.00 64.62 240 LEU A C 1
ATOM 1921 O O . LEU A 1 240 ? 14.695 5.295 -0.224 1.00 64.62 240 LEU A O 1
ATOM 1925 N N . ALA A 1 241 ? 14.470 3.303 -1.238 1.00 62.41 241 ALA A N 1
ATOM 1926 C CA . ALA A 1 241 ? 13.070 3.507 -1.609 1.00 62.41 241 ALA A CA 1
ATOM 1927 C C . ALA A 1 241 ? 12.155 3.534 -0.372 1.00 62.41 241 ALA A C 1
ATOM 1929 O O . ALA A 1 241 ? 11.304 4.412 -0.270 1.00 62.41 241 ALA A O 1
ATOM 1930 N N . THR A 1 242 ? 12.382 2.644 0.598 1.00 65.12 242 THR A N 1
ATOM 1931 C CA . THR A 1 242 ? 11.695 2.619 1.893 1.00 65.12 242 THR A CA 1
ATOM 1932 C C . THR A 1 242 ? 11.914 3.921 2.661 1.00 65.12 242 THR A C 1
ATOM 1934 O O . THR A 1 242 ? 10.942 4.595 2.986 1.00 65.12 242 THR A O 1
ATOM 1937 N N . LEU A 1 243 ? 13.165 4.342 2.875 1.00 69.06 243 LEU A N 1
ATOM 1938 C CA . LEU A 1 243 ? 13.497 5.583 3.584 1.00 69.06 243 LEU A CA 1
ATOM 1939 C C . LEU A 1 243 ? 12.949 6.824 2.870 1.00 69.06 243 LEU A C 1
ATOM 1941 O O . LEU A 1 243 ? 12.387 7.702 3.518 1.00 69.06 243 LEU A O 1
ATOM 1945 N N . GLY A 1 244 ? 13.060 6.877 1.540 1.00 66.19 244 GLY A N 1
ATOM 1946 C CA . GLY A 1 244 ? 12.497 7.960 0.735 1.00 66.19 244 GLY A CA 1
ATOM 1947 C C . GLY A 1 244 ? 10.972 8.009 0.819 1.00 66.19 244 GLY A C 1
ATOM 1948 O O . GLY A 1 244 ? 10.406 9.086 0.983 1.00 66.19 244 GLY A O 1
ATOM 1949 N N . SER A 1 245 ? 10.307 6.851 0.768 1.00 67.00 245 SER A N 1
ATOM 1950 C CA . SER A 1 245 ? 8.852 6.772 0.901 1.00 67.00 245 SER A CA 1
ATOM 1951 C C . SER A 1 245 ? 8.377 7.192 2.287 1.00 67.00 245 SER A C 1
ATOM 1953 O O . SER A 1 245 ? 7.436 7.969 2.366 1.00 67.00 245 SER A O 1
ATOM 1955 N N . VAL A 1 246 ? 9.064 6.770 3.357 1.00 69.81 246 VAL A N 1
ATOM 1956 C CA . VAL A 1 246 ? 8.727 7.149 4.736 1.00 69.81 246 VAL A CA 1
ATOM 1957 C C . VAL A 1 246 ? 8.959 8.642 4.961 1.00 69.81 246 VAL A C 1
ATOM 1959 O O . VAL A 1 246 ? 8.074 9.325 5.466 1.00 69.81 246 VAL A O 1
ATOM 1962 N N . GLY A 1 247 ? 10.110 9.168 4.531 1.00 69.31 247 GLY A N 1
ATOM 1963 C CA . GLY A 1 247 ? 10.445 10.583 4.686 1.00 69.31 247 GLY A CA 1
ATOM 1964 C C . GLY A 1 247 ? 9.497 11.514 3.929 1.00 69.31 247 GLY A C 1
ATOM 1965 O O . GLY A 1 247 ? 9.075 12.522 4.480 1.00 69.31 247 GLY A O 1
ATOM 1966 N N . LEU A 1 248 ? 9.112 11.173 2.694 1.00 64.94 248 LEU A N 1
ATOM 1967 C CA . LEU A 1 248 ? 8.167 11.986 1.912 1.00 64.94 248 LEU A CA 1
ATOM 1968 C C . LEU A 1 248 ? 6.733 11.869 2.424 1.00 64.94 248 LEU A C 1
ATOM 1970 O O . LEU A 1 248 ? 5.980 12.835 2.384 1.00 64.94 248 LEU A O 1
ATOM 1974 N N . ALA A 1 249 ? 6.359 10.698 2.926 1.00 63.00 249 ALA A N 1
ATOM 1975 C CA . ALA A 1 249 ? 5.061 10.471 3.535 1.00 63.00 249 ALA A CA 1
ATOM 1976 C C . ALA A 1 249 ? 4.874 11.237 4.857 1.00 63.00 249 ALA A C 1
ATOM 1978 O O . ALA A 1 249 ? 3.752 11.621 5.157 1.00 63.00 249 ALA A O 1
ATOM 1979 N N . MET A 1 250 ? 5.948 11.525 5.603 1.00 68.75 250 MET A N 1
ATOM 1980 C CA . MET A 1 250 ? 5.902 12.421 6.772 1.00 68.75 250 MET A CA 1
ATOM 1981 C C . MET A 1 250 ? 5.666 13.899 6.412 1.00 68.75 250 MET A C 1
ATOM 1983 O O . MET A 1 250 ? 5.414 14.702 7.303 1.00 68.75 250 MET A O 1
ATOM 1987 N N . VAL A 1 251 ? 5.768 14.274 5.131 1.00 63.25 251 VAL A N 1
ATOM 1988 C CA . VAL A 1 251 ? 5.505 15.642 4.642 1.00 63.25 251 VAL A CA 1
ATOM 1989 C C . VAL A 1 251 ? 4.039 15.820 4.225 1.00 63.25 251 VAL A C 1
ATOM 1991 O O . VAL A 1 251 ? 3.606 16.946 3.981 1.00 63.25 251 VAL A O 1
ATOM 1994 N N . LEU A 1 252 ? 3.259 14.734 4.139 1.00 60.53 252 LEU A N 1
ATOM 1995 C CA . LEU A 1 252 ? 1.815 14.845 3.939 1.00 60.53 252 LEU A CA 1
ATOM 1996 C C . LEU A 1 252 ? 1.182 15.455 5.206 1.00 60.53 252 LEU A C 1
ATOM 1998 O O . LEU A 1 252 ? 1.473 14.959 6.295 1.00 60.53 252 LEU A O 1
ATOM 2002 N N . PRO A 1 253 ? 0.390 16.535 5.065 1.00 48.75 253 PRO A N 1
ATOM 2003 C CA . PRO A 1 253 ? -0.266 17.202 6.185 1.00 48.75 253 PRO A CA 1
ATOM 2004 C C . PRO A 1 253 ? -1.364 16.348 6.823 1.00 48.75 253 PRO A C 1
ATOM 2006 O O . PRO A 1 253 ? -1.943 15.490 6.112 1.00 48.75 253 PRO A O 1
#

Sequence (253 aa):
MLVMLFEGVAWRGLDNLFIPLGSHLLLSLYLDETVEALTWRLLATVVLVVFALVWRGRSRLDDGALLGVALFGYGALMLGGWPWLITPLSLFLFHVWFWPRSAPQVSIDTIPRVLATVITGVFWLVMYRWSHDPLLVFPYGLSFAVHLATLKISAMARQDHRHFSLRMMGREIYLAWGLAFFPLLLIRGLAGESWILLLQVAGVALILTGLTAGLFYTLVSWLYRPDRGRGLPTMSRLLLATLGSVGLAMVLP

Radius of gyration: 18.97 Å; Cα contacts (8 Å, |Δi|>4): 199; chains: 1; bounding box: 52×43×52 Å

Secondary structure (DSSP, 8-state):
-HHHHHHHHHTTT-HHHHHHHHHHHHHHHHTT--HHHHHHHHHHHHHHHHHHHHHHTT--S-HHHHHHHHHHHHHHHHHH-HHHHHHHHHHHHHHHHHS-TTS---TTSHHHHHHHHHHHHHHHHHHHHHH--GGGHHHHHHHHHHHHHHHHHHHHHHH-TTS--HHHHHHHHHHHHHHHHHHHHHHHHHTT--HHHHHHHHHHHHHHHHHHHHHHHHHHHHH--TTSS-PPPHHHHHHHHHHHHHHHHTT--

Nearest PDB structures (foldseek):
  7ytb-assembly1_A  TM=2.783E-01  e=4.634E+00  Bdellovibrio
  2efk-assembly1_A-2  TM=1.609E-01  e=2.604E+00  Homo sapiens

pLDDT: mean 75.59, std 14.9, range [40.16, 94.31]

Foldseek 3Di:
DVVVVVVCVVVVNVCVVCVVVVVVVVCVLPVPDDPVVVVVLVVLVVVLVVVLVVCVVQAPDDSVLSVVLSVLLSLQCSQVNDLSNQLSVLVRVCRRPPDDPPDPDPPPCRNLLSVLLSVLLVVLSVVCNVPVDNVSLLLSLLLQLLSQLLVVLVVVCVVDVPPDDPVVSLVSSCVSLCSSLVVSLVVVVVVVDDNVVSVVSSVLSSVLSSVLSVVLVVVQVVQPDVVDPDRDPPNVSSVSSSVSSNVSSVVRD

Mean predicted aligned error: 9.73 Å